Protein AF-0000000076147471 (afdb_homodimer)

Organism: Mytilus galloprovincialis (NCBI:txid29158)

Secondary structure (DSSP, 8-state):
---HHHHHHHHHHHHHHHHHHHHHHHHHHHHHHHHHHHHHHHHHHHHHHHHHHHHHHHHHHHHHHHHHHHHHHH-TT----GGGGTTGGG------/---HHHHHHHHHHHHHHHHHHHHHHHHHHHHHHHHHHHHHHHHHHHHHHHHHHHHHHHHHHHHHHHHHHHHHHH-TT----GGGGTTTTT------

Structure (mmCIF, N/CA/C/O backbone):
data_AF-0000000076147471-model_v1
#
loop_
_entity.id
_entity.type
_entity.pdbx_description
1 polymer 'Uncharacterized protein'
#
loop_
_atom_site.group_PDB
_atom_site.id
_atom_site.type_symbol
_atom_site.label_atom_id
_atom_site.label_alt_id
_atom_site.label_comp_id
_atom_site.label_asym_id
_atom_site.label_entity_id
_atom_site.label_seq_id
_atom_site.pdbx_PDB_ins_code
_atom_site.Cartn_x
_atom_site.Cartn_y
_atom_site.Cartn_z
_atom_site.occupancy
_atom_site.B_iso_or_equiv
_atom_site.auth_seq_id
_atom_site.auth_comp_id
_atom_site.auth_asym_id
_atom_site.auth_atom_id
_atom_site.pdbx_PDB_model_num
ATOM 1 N N . MET A 1 1 ? 6.016 -53.281 -26.922 1 68.25 1 MET A N 1
ATOM 2 C CA . MET A 1 1 ? 5.664 -52.156 -27.734 1 68.25 1 MET A CA 1
ATOM 3 C C . MET A 1 1 ? 4.328 -51.562 -27.297 1 68.25 1 MET A C 1
ATOM 5 O O . MET A 1 1 ? 3.398 -52.281 -26.969 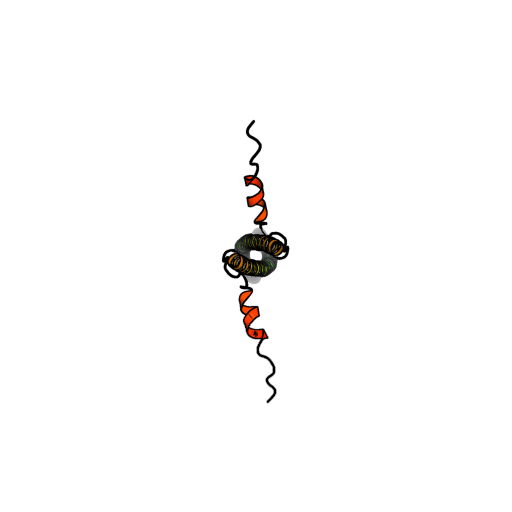1 68.25 1 MET A O 1
ATOM 9 N N . MET A 1 2 ? 4.234 -50.25 -27.016 1 75.94 2 MET A N 1
ATOM 10 C CA . MET A 1 2 ? 3.029 -49.625 -26.5 1 75.94 2 MET A CA 1
ATOM 11 C C . MET A 1 2 ? 1.907 -49.656 -27.531 1 75.94 2 MET A C 1
ATOM 13 O O . MET A 1 2 ? 2.15 -49.469 -28.734 1 75.94 2 MET A O 1
ATOM 17 N N . SER A 1 3 ? 0.738 -50.094 -27.062 1 85.19 3 SER A N 1
ATOM 18 C CA . SER A 1 3 ? -0.434 -50.062 -27.922 1 85.19 3 SER A CA 1
ATOM 19 C C . SER A 1 3 ? -0.765 -48.656 -28.359 1 85.19 3 SER A C 1
ATOM 21 O O . SER A 1 3 ? -0.314 -47.688 -27.734 1 85.19 3 SER A O 1
ATOM 23 N N . SER A 1 4 ? -1.413 -48.594 -29.578 1 86.81 4 SER A N 1
ATOM 24 C CA . SER A 1 4 ? -1.832 -47.281 -30.094 1 86.81 4 SER A CA 1
ATOM 25 C C . SER A 1 4 ? -2.615 -46.5 -29.047 1 86.81 4 SER A C 1
ATOM 27 O O . SER A 1 4 ? -2.422 -45.281 -28.891 1 86.81 4 SER A O 1
ATOM 29 N N . LEU A 1 5 ? -3.498 -47.219 -28.266 1 86.38 5 LEU A N 1
ATOM 30 C CA . LEU A 1 5 ? -4.316 -46.594 -27.234 1 86.38 5 LEU A CA 1
ATOM 31 C C . LEU A 1 5 ? -3.453 -46.094 -26.078 1 86.38 5 LEU A C 1
ATOM 33 O O . LEU A 1 5 ? -3.688 -45 -25.547 1 86.38 5 LEU A O 1
ATOM 37 N N . GLU A 1 6 ? -2.422 -46.875 -25.641 1 82.12 6 GLU A N 1
ATOM 38 C CA . GLU A 1 6 ? -1.502 -46.5 -24.578 1 82.12 6 GLU A CA 1
ATOM 39 C C . GLU A 1 6 ? -0.682 -45.281 -24.969 1 82.12 6 GLU A C 1
ATOM 41 O O . GLU A 1 6 ? -0.453 -44.375 -24.141 1 82.12 6 GLU A O 1
ATOM 46 N N . MET A 1 7 ? -0.298 -45.312 -26.281 1 84.69 7 MET A N 1
ATOM 47 C CA . MET A 1 7 ? 0.477 -44.188 -26.797 1 84.69 7 MET A CA 1
ATOM 48 C C . MET A 1 7 ? -0.347 -42.906 -26.781 1 84.69 7 MET A C 1
ATOM 50 O O . MET A 1 7 ? 0.166 -41.844 -26.453 1 84.69 7 MET A O 1
ATOM 54 N N . GLU A 1 8 ? -1.637 -43 -27.141 1 87.56 8 GLU A N 1
ATOM 55 C CA . GLU A 1 8 ? -2.529 -41.844 -27.125 1 87.56 8 GLU A CA 1
ATOM 56 C C . GLU A 1 8 ? -2.736 -41.312 -25.719 1 87.56 8 GLU A C 1
ATOM 58 O O . GLU A 1 8 ? -2.744 -40.094 -25.5 1 87.56 8 GLU A O 1
ATOM 63 N N . GLN A 1 9 ? -2.943 -42.156 -24.703 1 84.44 9 GLN A N 1
ATOM 64 C CA . GLN A 1 9 ? -3.125 -41.781 -23.297 1 84.44 9 GLN A CA 1
ATOM 65 C C . GLN A 1 9 ? -1.88 -41.094 -22.75 1 84.44 9 GLN A C 1
ATOM 67 O O . GLN A 1 9 ? -1.9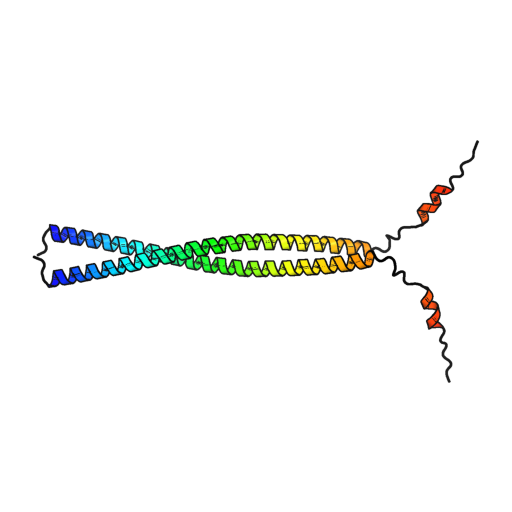82 -40.094 -22.016 1 84.44 9 GLN A O 1
ATOM 72 N N . LEU A 1 10 ? -0.713 -41.656 -23.156 1 84.12 10 LEU A N 1
ATOM 73 C CA . LEU A 1 10 ? 0.554 -41.062 -22.734 1 84.12 10 LEU A CA 1
ATOM 74 C C . LEU A 1 10 ? 0.721 -39.688 -23.297 1 84.12 10 LEU A C 1
ATOM 76 O O . LEU A 1 10 ? 1.174 -38.75 -22.609 1 84.12 10 LEU A O 1
ATOM 80 N N . ASN A 1 11 ? 0.394 -39.562 -24.578 1 87.75 11 ASN A N 1
ATOM 81 C CA . ASN A 1 11 ? 0.483 -38.25 -25.234 1 87.75 11 ASN A CA 1
ATOM 82 C C . ASN A 1 11 ? -0.455 -37.219 -24.594 1 87.75 11 ASN A C 1
ATOM 84 O O . ASN A 1 11 ? -0.102 -36.062 -24.453 1 87.75 11 ASN A O 1
ATOM 88 N N . ARG A 1 12 ? -1.662 -37.656 -24.156 1 90.06 12 ARG A N 1
ATOM 89 C CA . ARG A 1 12 ? -2.607 -36.781 -23.469 1 90.06 12 ARG A CA 1
ATOM 90 C C . ARG A 1 12 ? -2.064 -36.344 -22.109 1 90.06 12 ARG A C 1
ATOM 92 O O . ARG A 1 12 ? -2.195 -35.188 -21.734 1 90.06 12 ARG A O 1
ATOM 99 N N . MET A 1 13 ? -1.453 -37.219 -21.453 1 87 13 MET A N 1
ATOM 100 C CA . MET A 1 13 ? -0.872 -36.938 -20.156 1 87 13 MET A CA 1
ATOM 101 C C . MET A 1 13 ? 0.27 -35.938 -20.281 1 87 13 MET A C 1
ATOM 103 O O . MET A 1 13 ? 0.388 -35 -19.469 1 87 13 MET A O 1
ATOM 107 N N . LYS A 1 14 ? 1.07 -36.156 -21.297 1 89.38 14 LYS A N 1
ATOM 108 C CA . LYS A 1 14 ? 2.186 -35.25 -21.562 1 89.38 14 LYS A CA 1
ATOM 109 C C . LYS A 1 14 ? 1.688 -33.844 -21.875 1 89.38 14 LYS A C 1
ATOM 111 O O . LYS A 1 14 ? 2.256 -32.875 -21.406 1 89.38 14 LYS A O 1
ATOM 116 N N . ALA A 1 15 ? 0.628 -33.844 -22.672 1 93.38 15 ALA A N 1
ATOM 117 C CA . ALA A 1 15 ? 0.041 -32.531 -23.016 1 93.38 15 ALA A CA 1
ATOM 118 C C . ALA A 1 15 ? -0.506 -31.828 -21.781 1 93.38 15 ALA A C 1
ATOM 120 O O . ALA A 1 15 ? -0.33 -30.625 -21.625 1 93.38 15 ALA A O 1
ATOM 121 N N . ARG A 1 16 ? -1.144 -32.531 -20.906 1 93.38 16 ARG A N 1
ATOM 122 C CA . ARG A 1 16 ? -1.678 -31.969 -19.672 1 93.38 16 ARG A CA 1
ATOM 123 C C . ARG A 1 16 ? -0.556 -31.484 -18.766 1 93.38 16 ARG A C 1
ATOM 125 O O . ARG A 1 16 ? -0.694 -30.453 -18.094 1 93.38 16 ARG A O 1
ATOM 132 N N . PHE A 1 17 ? 0.47 -32.188 -18.719 1 94.62 17 PHE A N 1
ATOM 133 C CA . PHE A 1 17 ? 1.632 -31.828 -17.922 1 94.62 17 PHE A CA 1
ATOM 134 C C . PHE A 1 17 ? 2.24 -30.516 -18.406 1 94.62 17 PHE A C 1
ATOM 136 O O . PHE A 1 17 ? 2.564 -29.656 -17.594 1 94.62 17 PHE A O 1
ATOM 143 N N . GLU A 1 18 ? 2.355 -30.406 -19.703 1 95.25 18 GLU A N 1
ATOM 144 C CA . GLU A 1 18 ? 2.924 -29.188 -20.281 1 95.25 18 GLU A CA 1
ATOM 145 C C . GLU A 1 18 ? 2.016 -27.984 -20.031 1 95.25 18 GLU A C 1
ATOM 147 O O . GLU A 1 18 ? 2.498 -26.891 -19.766 1 95.25 18 GLU A O 1
ATOM 152 N N . ALA A 1 19 ? 0.795 -28.188 -20.109 1 97.25 19 ALA A N 1
ATOM 153 C CA . ALA A 1 19 ? -0.161 -27.125 -19.844 1 97.25 19 ALA A CA 1
ATOM 154 C C . ALA A 1 19 ? -0.081 -26.656 -18.391 1 97.25 19 ALA A C 1
ATOM 156 O O . ALA A 1 19 ? -0.097 -25.469 -18.109 1 97.25 19 ALA A O 1
ATOM 157 N N . LEU A 1 20 ? 0.019 -27.594 -17.531 1 97.44 20 LEU A N 1
ATOM 158 C CA . LEU A 1 20 ? 0.13 -27.297 -16.109 1 97.44 20 LEU A CA 1
ATOM 159 C C . LEU A 1 20 ? 1.438 -26.578 -15.812 1 97.44 20 LEU A C 1
ATOM 161 O O . LEU A 1 20 ? 1.47 -25.656 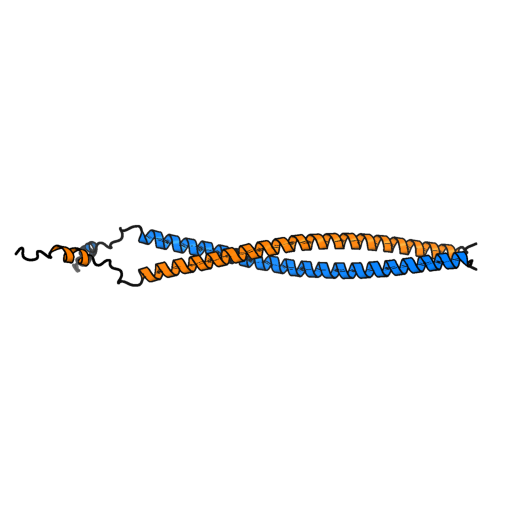-14.984 1 97.44 20 LEU A O 1
ATOM 165 N N . ARG A 1 21 ? 2.426 -26.984 -16.438 1 97.25 21 ARG A N 1
ATOM 166 C CA . ARG A 1 21 ? 3.725 -26.328 -16.281 1 97.25 21 ARG A CA 1
ATOM 167 C C . ARG A 1 21 ? 3.67 -24.875 -16.703 1 97.25 21 ARG A C 1
ATOM 169 O O . ARG A 1 21 ? 4.191 -24 -16.016 1 97.25 21 ARG A O 1
ATOM 176 N N . ALA A 1 22 ? 3.061 -24.656 -17.812 1 98.06 22 ALA A N 1
ATOM 177 C CA . ALA A 1 22 ? 2.906 -23.297 -18.328 1 98.06 22 ALA A CA 1
ATOM 178 C C . ALA A 1 22 ? 2.064 -22.453 -17.375 1 98.06 22 ALA A C 1
ATOM 180 O O . ALA A 1 22 ? 2.402 -21.297 -17.094 1 98.06 22 ALA A O 1
ATOM 181 N N . GLU A 1 23 ? 1.047 -23.047 -16.875 1 98.12 23 GLU A N 1
ATOM 182 C CA . GLU A 1 23 ? 0.189 -22.359 -15.914 1 98.12 23 GLU A CA 1
ATOM 183 C C . GLU A 1 23 ? 0.961 -21.984 -14.648 1 98.12 23 GLU A C 1
ATOM 185 O O . GLU A 1 23 ? 0.811 -20.891 -14.125 1 98.12 23 GLU A O 1
ATOM 190 N N . ASN A 1 24 ? 1.664 -22.922 -14.203 1 98.44 24 ASN A N 1
ATOM 191 C CA . ASN A 1 24 ? 2.469 -22.688 -13.016 1 98.44 24 ASN A CA 1
ATOM 192 C C . ASN A 1 24 ? 3.479 -21.562 -13.227 1 98.44 24 ASN A C 1
ATOM 194 O O . ASN A 1 24 ? 3.674 -20.719 -12.352 1 98.44 24 ASN A O 1
ATOM 198 N N . GLN A 1 25 ? 4.094 -21.516 -14.352 1 98.44 25 GLN A N 1
ATOM 199 C CA . GLN A 1 25 ? 5.066 -20.469 -14.672 1 98.44 25 GLN A CA 1
ATOM 200 C C . GLN A 1 25 ? 4.41 -19.094 -14.719 1 98.44 25 GLN A C 1
ATOM 202 O O . GLN A 1 25 ? 4.961 -18.125 -14.203 1 98.44 25 GLN A O 1
ATOM 207 N N . VAL A 1 26 ? 3.307 -19 -15.289 1 98.5 26 VAL A N 1
ATOM 208 C CA . VAL A 1 26 ? 2.568 -17.734 -15.367 1 98.5 26 VAL A CA 1
ATOM 209 C C . VAL A 1 26 ? 2.172 -17.281 -13.961 1 98.5 26 VAL A C 1
ATOM 211 O O . VAL A 1 26 ? 2.303 -16.109 -13.625 1 98.5 26 VAL A O 1
ATOM 214 N N . CYS A 1 27 ? 1.715 -18.188 -13.188 1 98.56 27 CYS A N 1
ATOM 215 C CA . CYS A 1 27 ? 1.318 -17.891 -11.82 1 98.56 27 CYS A CA 1
ATOM 216 C C . CYS A 1 27 ? 2.494 -17.344 -11.016 1 98.56 27 CYS A C 1
ATOM 218 O O . CYS A 1 27 ? 2.346 -16.359 -10.281 1 98.56 27 CYS A O 1
ATOM 220 N N . LYS A 1 28 ? 3.596 -17.906 -11.195 1 98.75 28 LYS A N 1
ATOM 221 C CA . LYS A 1 28 ? 4.797 -17.469 -10.5 1 98.75 28 LYS A CA 1
ATOM 222 C C . LYS A 1 28 ? 5.172 -16.047 -10.898 1 98.75 28 LYS A C 1
ATOM 224 O O . LYS A 1 28 ? 5.551 -15.234 -10.047 1 98.75 28 LYS A O 1
ATOM 229 N N . ARG A 1 29 ? 5.035 -15.758 -12.148 1 98.75 29 ARG A N 1
ATOM 230 C CA . ARG A 1 29 ? 5.336 -14.414 -12.633 1 98.75 29 ARG A CA 1
ATOM 231 C C . ARG A 1 29 ? 4.352 -13.398 -12.07 1 98.75 29 ARG A C 1
ATOM 233 O O . ARG A 1 29 ? 4.742 -12.297 -11.672 1 98.75 29 ARG A O 1
ATOM 240 N N . LYS A 1 30 ? 3.127 -13.711 -12.016 1 98.75 30 LYS A N 1
ATOM 241 C CA . LYS A 1 30 ? 2.109 -12.844 -11.43 1 98.75 30 LYS A CA 1
ATOM 242 C C . LYS A 1 30 ? 2.377 -12.609 -9.945 1 98.75 30 LYS A C 1
ATOM 244 O O . LYS A 1 30 ? 2.236 -11.484 -9.461 1 98.75 30 LYS A O 1
ATOM 249 N N . LEU A 1 31 ? 2.699 -13.648 -9.352 1 98.69 31 LEU A N 1
ATOM 250 C CA . LEU A 1 31 ? 3.006 -13.555 -7.926 1 98.69 31 LEU A CA 1
ATOM 251 C C . LEU A 1 31 ? 4.188 -12.617 -7.688 1 98.69 31 LEU A C 1
ATOM 253 O O . LEU A 1 31 ? 4.141 -11.766 -6.793 1 98.69 31 LEU A O 1
ATOM 257 N N . GLU A 1 32 ? 5.133 -12.758 -8.453 1 98.56 32 GLU A N 1
ATOM 258 C CA . GLU A 1 32 ? 6.297 -11.883 -8.352 1 98.56 32 GLU A CA 1
ATOM 259 C C . GLU A 1 32 ? 5.914 -10.422 -8.586 1 98.56 32 GLU A C 1
ATOM 261 O O . GLU A 1 32 ? 6.379 -9.531 -7.871 1 98.56 32 GLU A O 1
ATOM 266 N N . SER A 1 33 ? 5.195 -10.172 -9.555 1 98.62 33 SER A N 1
ATOM 267 C CA . SER A 1 33 ? 4.711 -8.828 -9.859 1 98.62 33 SER A CA 1
ATOM 268 C C . SER A 1 33 ? 3.949 -8.242 -8.68 1 98.62 33 SER A C 1
ATOM 270 O O . SER A 1 33 ? 4.164 -7.082 -8.312 1 98.62 33 SER A O 1
ATOM 272 N N . LYS A 1 34 ? 3.133 -8.961 -8.117 1 98.44 34 LYS A N 1
ATOM 273 C CA . LYS A 1 34 ? 2.342 -8.5 -6.977 1 98.44 34 LYS A CA 1
ATOM 274 C C . LYS A 1 34 ? 3.225 -8.25 -5.758 1 98.44 34 LYS A C 1
ATOM 276 O O . LYS A 1 34 ? 2.977 -7.324 -4.98 1 98.44 34 LYS A O 1
ATOM 281 N N . CYS A 1 35 ? 4.184 -9.148 -5.582 1 98.44 35 CYS A N 1
ATOM 282 C CA . CYS A 1 35 ? 5.129 -8.945 -4.488 1 98.44 35 CYS A CA 1
ATOM 283 C C . CYS A 1 35 ? 5.875 -7.625 -4.652 1 98.44 35 CYS A C 1
ATOM 285 O O . CYS A 1 35 ? 6.055 -6.883 -3.684 1 98.44 35 CYS A O 1
ATOM 287 N N . GLN A 1 36 ? 6.262 -7.34 -5.816 1 98.56 36 GLN A N 1
ATOM 288 C CA . GLN A 1 36 ? 6.941 -6.082 -6.102 1 98.56 36 GLN A CA 1
ATOM 289 C C . GLN A 1 36 ? 6.016 -4.891 -5.875 1 98.56 36 GLN A C 1
ATOM 291 O O . GLN A 1 36 ? 6.422 -3.883 -5.293 1 98.56 36 GLN A O 1
ATOM 296 N N . ALA A 1 37 ? 4.82 -4.949 -6.328 1 98.5 37 ALA A N 1
ATOM 297 C CA . ALA A 1 37 ? 3.818 -3.906 -6.125 1 98.5 37 ALA A CA 1
ATOM 298 C C . ALA A 1 37 ? 3.605 -3.631 -4.641 1 98.5 37 ALA A C 1
ATOM 300 O O . ALA A 1 37 ? 3.543 -2.473 -4.219 1 98.5 37 ALA A O 1
ATOM 301 N N . LEU A 1 38 ? 3.479 -4.652 -3.898 1 98.25 38 LEU A N 1
ATOM 302 C CA . LEU A 1 38 ? 3.281 -4.539 -2.459 1 98.25 38 LEU A CA 1
ATOM 303 C C . LEU A 1 38 ? 4.438 -3.785 -1.81 1 98.25 38 LEU A C 1
ATOM 305 O O . LEU A 1 38 ? 4.223 -2.957 -0.921 1 98.25 38 LEU A O 1
ATOM 309 N N . MET A 1 39 ? 5.613 -4.047 -2.244 1 98.5 39 MET A N 1
ATOM 310 C CA . MET A 1 39 ? 6.785 -3.352 -1.724 1 98.5 39 MET A CA 1
ATOM 311 C C . MET A 1 39 ? 6.711 -1.858 -2.029 1 98.5 39 MET A C 1
ATOM 313 O O . MET A 1 39 ? 6.996 -1.028 -1.166 1 98.5 39 MET A O 1
ATOM 317 N N . ILE A 1 40 ? 6.34 -1.531 -3.176 1 98.81 40 ILE A N 1
ATOM 318 C CA . ILE A 1 40 ? 6.266 -0.141 -3.611 1 98.81 40 ILE A CA 1
ATOM 319 C C . ILE A 1 40 ? 5.188 0.592 -2.82 1 98.81 40 ILE A C 1
ATOM 321 O O . ILE A 1 40 ? 5.438 1.661 -2.258 1 98.81 40 ILE A O 1
ATOM 325 N N . ILE A 1 41 ? 4.129 0.006 -2.812 1 98.56 41 ILE A N 1
ATOM 326 C CA . ILE A 1 41 ? 2.99 0.679 -2.195 1 98.56 41 ILE A CA 1
ATOM 327 C C . ILE A 1 41 ? 3.219 0.802 -0.691 1 98.56 41 ILE A C 1
ATOM 329 O O . ILE A 1 41 ? 2.838 1.803 -0.079 1 98.56 41 ILE A O 1
ATOM 333 N N . SER A 1 42 ? 3.805 -0.216 -0.133 1 98.62 42 SER A N 1
ATOM 334 C CA . SER A 1 42 ? 4.121 -0.157 1.291 1 98.62 42 SER A CA 1
ATOM 335 C C . SER A 1 42 ? 5.062 1 1.602 1 98.62 42 SER A C 1
ATOM 337 O O . SER A 1 42 ? 4.902 1.684 2.615 1 98.62 42 SER A O 1
ATOM 339 N N . LYS A 1 43 ? 6.027 1.211 0.767 1 98.69 43 LYS A N 1
ATOM 340 C CA . LYS A 1 43 ? 6.953 2.33 0.935 1 98.69 43 LYS A CA 1
ATOM 341 C C . LYS A 1 43 ? 6.227 3.666 0.794 1 98.69 43 LYS A C 1
ATOM 343 O O . LYS A 1 43 ? 6.477 4.598 1.563 1 98.69 43 LYS A O 1
ATOM 348 N N . GLU A 1 44 ? 5.473 3.664 -0.149 1 98.62 44 GLU A N 1
ATOM 349 C CA . GLU A 1 44 ? 4.668 4.863 -0.353 1 98.62 44 GLU A CA 1
ATOM 350 C C . GLU A 1 44 ? 3.801 5.16 0.868 1 98.62 44 GLU A C 1
ATOM 352 O O . GLU A 1 44 ? 3.672 6.316 1.278 1 98.62 44 GLU A O 1
ATOM 357 N N . LEU A 1 45 ? 3.17 4.188 1.347 1 98.69 45 LEU A N 1
ATOM 358 C CA . LEU A 1 45 ? 2.326 4.332 2.527 1 98.69 45 LEU A CA 1
ATOM 359 C C . LEU A 1 45 ? 3.133 4.855 3.711 1 98.69 45 LEU A C 1
ATOM 361 O O . LEU A 1 45 ? 2.684 5.758 4.426 1 98.69 45 LEU A O 1
ATOM 365 N N . ASP A 1 46 ? 4.305 4.312 3.914 1 98.75 46 ASP A N 1
ATOM 366 C CA . ASP A 1 46 ? 5.172 4.773 4.992 1 98.75 46 ASP A CA 1
ATOM 367 C C . ASP A 1 46 ? 5.531 6.246 4.816 1 98.75 46 ASP A C 1
ATOM 369 O O . ASP A 1 46 ? 5.52 7.016 5.781 1 98.75 46 ASP A O 1
ATOM 373 N N . HIS A 1 47 ? 5.879 6.641 3.68 1 98.81 47 HIS A N 1
ATOM 374 C CA . HIS A 1 47 ? 6.184 8.031 3.369 1 98.81 47 HIS A CA 1
ATOM 375 C C . HIS A 1 47 ? 4.98 8.93 3.621 1 98.81 47 HIS A C 1
ATOM 377 O O . HIS A 1 47 ? 5.113 9.992 4.234 1 98.81 47 HIS A O 1
ATOM 383 N N . CYS A 1 48 ? 3.906 8.508 3.217 1 98.88 48 CYS A N 1
ATOM 384 C CA . CYS A 1 48 ? 2.67 9.258 3.398 1 98.88 48 CYS A CA 1
ATOM 385 C C . CYS A 1 48 ? 2.357 9.445 4.879 1 98.88 48 CYS A C 1
ATOM 387 O O . CYS A 1 48 ? 1.943 10.531 5.297 1 98.88 48 CYS A O 1
ATOM 389 N N . ARG A 1 49 ? 2.506 8.453 5.613 1 98.69 49 ARG A N 1
ATOM 390 C CA . ARG A 1 49 ? 2.287 8.516 7.055 1 98.69 49 ARG A CA 1
ATOM 391 C C . ARG A 1 49 ? 3.215 9.539 7.703 1 98.69 49 ARG A C 1
ATOM 393 O O . ARG A 1 49 ? 2.793 10.305 8.578 1 98.69 49 ARG A O 1
ATOM 400 N N . SER A 1 50 ? 4.387 9.562 7.273 1 98.81 50 SER A N 1
ATOM 401 C CA . SER A 1 50 ? 5.352 10.531 7.785 1 98.81 50 SER A CA 1
ATOM 402 C C . SER A 1 50 ? 4.934 11.953 7.445 1 98.81 50 SER A C 1
ATOM 404 O O . SER A 1 50 ? 4.996 12.844 8.297 1 98.81 50 SER A O 1
ATOM 406 N N . GLU A 1 51 ? 4.562 12.164 6.277 1 98.69 51 GLU A N 1
ATOM 407 C CA . GLU A 1 51 ? 4.094 13.477 5.844 1 98.69 51 GLU A CA 1
ATOM 408 C C . GLU A 1 51 ? 2.848 13.906 6.613 1 98.69 51 GLU A C 1
ATOM 410 O O . GLU A 1 51 ? 2.752 15.047 7.062 1 98.69 51 GLU A O 1
ATOM 415 N N . ARG A 1 52 ? 1.952 12.969 6.699 1 98.75 52 ARG A N 1
ATOM 416 C CA . ARG A 1 52 ? 0.733 13.211 7.465 1 98.75 52 ARG A CA 1
ATOM 417 C C . ARG A 1 52 ? 1.059 13.656 8.891 1 98.75 52 ARG A C 1
ATOM 419 O O . ARG A 1 52 ? 0.533 14.664 9.367 1 98.75 52 ARG A O 1
ATOM 426 N N . ASP A 1 53 ? 1.923 12.922 9.523 1 98.88 53 ASP A N 1
ATOM 427 C CA . ASP A 1 53 ? 2.307 13.242 10.891 1 98.88 53 ASP A CA 1
ATOM 428 C C . ASP A 1 53 ? 3.004 14.594 10.969 1 98.88 53 ASP A C 1
ATOM 430 O O . ASP A 1 53 ? 2.811 15.344 11.93 1 98.88 53 ASP A O 1
ATOM 434 N N . GLN A 1 54 ? 3.787 14.977 10.031 1 98.69 54 GLN A N 1
ATOM 435 C CA . GLN A 1 54 ? 4.48 16.266 9.984 1 98.69 54 GLN A CA 1
ATOM 436 C C . GLN A 1 54 ? 3.49 17.422 9.828 1 98.69 54 GLN A C 1
ATOM 438 O O . GLN A 1 54 ? 3.584 18.422 10.531 1 98.69 54 GLN A O 1
ATOM 443 N N . PHE A 1 55 ? 2.602 17.234 9.008 1 98.69 55 PHE A N 1
ATOM 444 C CA . PHE A 1 55 ? 1.609 18.281 8.797 1 98.69 55 PHE A CA 1
ATOM 445 C C . PHE A 1 55 ? 0.695 18.406 10.016 1 98.69 55 PHE A C 1
ATOM 447 O O . PHE A 1 55 ? 0.283 19.5 10.375 1 98.69 55 PHE A O 1
ATOM 454 N N . LYS A 1 56 ? 0.375 17.328 10.617 1 98.75 56 LYS A N 1
ATOM 455 C CA . LYS A 1 56 ? -0.403 17.359 11.852 1 98.75 56 LYS A CA 1
ATOM 456 C C . LYS A 1 56 ? 0.318 18.141 12.938 1 98.75 56 LYS A C 1
ATOM 458 O O . LYS A 1 56 ? -0.278 19.016 13.586 1 98.75 56 LYS A O 1
ATOM 463 N N . LEU A 1 57 ? 1.525 17.844 13.07 1 98.81 57 LEU A N 1
ATOM 464 C CA . LEU A 1 57 ? 2.342 18.562 14.039 1 98.81 57 LEU A CA 1
ATOM 465 C C . LEU A 1 57 ? 2.406 20.047 13.695 1 98.81 57 LEU A C 1
ATOM 467 O O . LEU A 1 57 ? 2.27 20.891 14.578 1 98.81 57 LEU A O 1
ATOM 471 N N . MET A 1 58 ? 2.574 20.312 12.5 1 98.56 58 MET A N 1
ATOM 472 C CA . MET A 1 58 ? 2.627 21.703 12.047 1 98.56 58 MET A CA 1
ATOM 473 C C . MET A 1 58 ? 1.321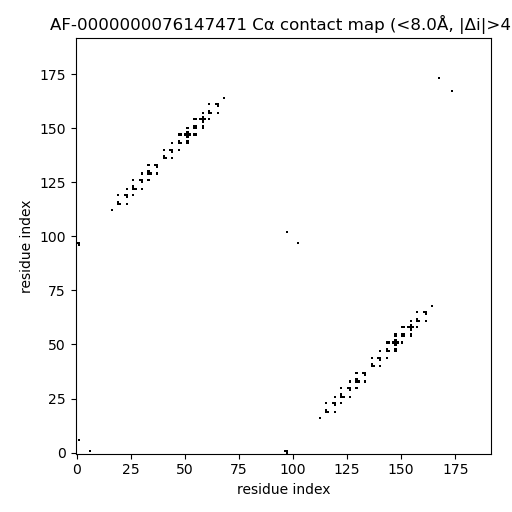 22.422 12.359 1 98.56 58 MET A C 1
ATOM 475 O O . MET A 1 58 ? 1.335 23.547 12.867 1 98.56 58 MET A O 1
ATOM 479 N N . ALA A 1 59 ? 0.249 21.75 12.07 1 98.62 59 ALA A N 1
ATOM 480 C CA . ALA A 1 59 ? -1.059 22.344 12.328 1 98.62 59 ALA A CA 1
ATOM 481 C C . ALA A 1 59 ? -1.263 22.594 13.82 1 98.62 59 ALA A C 1
ATOM 483 O O . ALA A 1 59 ? -1.749 23.656 14.219 1 98.62 59 ALA A O 1
ATOM 484 N N . GLU A 1 60 ? -0.854 21.703 14.547 1 98.5 60 GLU A N 1
ATOM 485 C CA . GLU A 1 60 ? -0.981 21.828 15.992 1 98.5 60 GLU A CA 1
ATOM 486 C C . GLU A 1 60 ? -0.114 22.969 16.531 1 98.5 60 GLU A C 1
ATOM 488 O O . GLU A 1 60 ? -0.562 23.75 17.359 1 98.5 60 GLU A O 1
ATOM 493 N N . GLN A 1 61 ? 1.035 23.078 16.062 1 98.38 61 GLN A N 1
ATOM 494 C CA . GLN A 1 61 ? 1.947 24.141 16.484 1 98.38 61 GLN A CA 1
ATOM 495 C C . GLN A 1 61 ? 1.425 25.516 16.047 1 98.38 61 GLN A C 1
ATOM 497 O O . GLN A 1 61 ? 1.453 26.469 16.828 1 98.38 61 GLN A O 1
ATOM 502 N N . LEU A 1 62 ? 0.904 25.578 14.93 1 98.31 62 LEU A N 1
ATOM 503 C CA . LEU A 1 62 ? 0.35 26.828 14.422 1 98.31 62 LEU A CA 1
ATOM 504 C C . LEU A 1 62 ? -0.913 27.203 15.188 1 98.31 62 LEU A C 1
ATOM 506 O O . LEU A 1 62 ? -1.144 28.391 15.453 1 98.31 62 LEU A O 1
ATOM 510 N N . GLN A 1 63 ? -1.667 26.266 15.492 1 97.62 63 GLN A N 1
ATOM 511 C CA . GLN A 1 63 ? -2.859 26.5 16.297 1 97.62 63 GLN A CA 1
ATOM 512 C C . GLN A 1 63 ? -2.494 27.062 17.672 1 97.62 63 GLN A C 1
ATOM 514 O O . GLN A 1 63 ? -3.141 28 18.156 1 97.62 63 GLN A O 1
ATOM 519 N N . GLU A 1 64 ? -1.475 26.531 18.219 1 97.81 64 GLU A N 1
ATOM 520 C CA . GLU A 1 64 ? -1.003 27 19.516 1 97.81 64 GLU A CA 1
ATOM 521 C C . GLU A 1 64 ? -0.492 28.438 19.422 1 97.81 64 GLU A C 1
ATOM 523 O O . GLU A 1 64 ? -0.801 29.266 20.281 1 97.81 64 GLU A O 1
ATOM 528 N N . ARG A 1 65 ? 0.203 28.766 18.438 1 95.25 65 ARG A N 1
ATOM 529 C CA . ARG A 1 65 ? 0.707 30.109 18.219 1 95.25 65 ARG A CA 1
ATOM 530 C C . ARG A 1 65 ? -0.439 31.094 18.016 1 95.25 65 ARG A C 1
ATOM 532 O O . ARG A 1 65 ? -0.435 32.188 18.578 1 95.25 65 ARG A O 1
ATOM 539 N N . TYR A 1 66 ? -1.386 30.641 17.266 1 94.19 66 TYR A N 1
ATOM 540 C CA . TYR A 1 66 ? -2.545 31.469 16.984 1 94.19 66 TYR A CA 1
ATOM 541 C C . TYR A 1 66 ? -3.352 31.734 18.25 1 94.19 66 TYR A C 1
ATOM 543 O O . TYR A 1 66 ? -3.734 32.875 18.516 1 94.19 66 TYR A O 1
ATOM 551 N N . GLN A 1 67 ? -3.537 30.734 19 1 93.94 67 GLN A N 1
ATOM 552 C CA . GLN A 1 67 ? -4.285 30.891 20.25 1 93.94 67 GLN A CA 1
ATOM 553 C C . GLN A 1 67 ? -3.535 31.781 21.234 1 93.94 67 GLN A C 1
ATOM 555 O O . GLN A 1 67 ? -4.145 32.594 21.953 1 93.94 67 GLN A O 1
ATOM 560 N N . ASN A 1 68 ? -2.242 31.672 21.297 1 93.06 68 ASN A N 1
ATOM 561 C CA . ASN A 1 68 ? -1.427 32.5 22.188 1 93.06 68 ASN A CA 1
ATOM 562 C C . ASN A 1 68 ? -1.507 33.969 21.828 1 93.06 68 ASN A C 1
ATOM 564 O O . ASN A 1 68 ? -1.704 34.812 22.688 1 93.06 68 ASN A O 1
ATOM 568 N N . ILE A 1 69 ? -1.521 34.312 20.547 1 87.75 69 ILE A N 1
ATOM 569 C CA . ILE A 1 69 ? -1.594 35.688 20.078 1 87.75 69 ILE A CA 1
ATOM 570 C C . ILE A 1 69 ? -3.006 36.219 20.297 1 87.75 69 ILE A C 1
ATOM 572 O O . ILE A 1 69 ? -3.178 37.375 20.688 1 87.75 69 ILE A O 1
ATOM 576 N N . LYS A 1 70 ? -4 35.469 20.25 1 85.62 70 LYS A N 1
ATOM 577 C CA . LYS A 1 70 ? -5.391 35.875 20.453 1 85.62 70 LYS A CA 1
ATOM 578 C C . LYS A 1 70 ? -5.68 36.156 21.922 1 85.62 70 LYS A C 1
ATOM 580 O O . LYS A 1 70 ? -6.383 37.125 22.234 1 85.62 70 LYS A O 1
ATOM 585 N N . ARG A 1 71 ? -5.062 35.469 22.797 1 88.94 71 ARG A N 1
ATOM 586 C CA . ARG A 1 71 ? -5.215 35.688 24.234 1 88.94 71 ARG A CA 1
ATOM 587 C C . ARG A 1 71 ? -4.527 36.969 24.688 1 88.94 71 ARG A C 1
ATOM 589 O O . ARG A 1 71 ? -5.055 37.688 25.531 1 88.94 71 ARG A O 1
ATOM 596 N N . GLN A 1 72 ? -3.484 37.312 24.016 1 83.31 72 GLN A N 1
ATOM 597 C CA . GLN A 1 72 ? -2.744 38.531 24.344 1 83.31 72 GLN A CA 1
ATOM 598 C C . GLN A 1 72 ? -3.512 39.781 23.891 1 83.31 72 GLN A C 1
ATOM 600 O O . GLN A 1 72 ? -3.482 40.812 24.578 1 83.31 72 GLN A O 1
ATOM 605 N N . LEU A 1 73 ? -4.367 39.625 22.922 1 79.81 73 LEU A N 1
ATOM 606 C CA . LEU A 1 73 ? -5.145 40.75 22.406 1 79.81 73 LEU A CA 1
ATOM 607 C C . LEU A 1 73 ? -6.457 40.906 23.156 1 79.81 73 LEU A C 1
ATOM 609 O O . LEU A 1 73 ? -6.988 42 23.266 1 79.81 73 LEU A O 1
ATOM 613 N N . GLY A 1 74 ? -7.145 40.031 23.516 1 73 74 GLY A N 1
ATOM 614 C CA . GLY A 1 74 ? -8.391 40.094 24.25 1 73 74 GLY A CA 1
ATOM 615 C C . GLY A 1 74 ? -8.211 40.5 25.703 1 73 74 GLY A C 1
ATOM 616 O O . GLY A 1 74 ? -9.172 40.906 26.375 1 73 74 GLY A O 1
ATOM 617 N N . HIS A 1 75 ? -7.16 40.5 26.438 1 61.47 75 HIS A N 1
ATOM 618 C CA . HIS A 1 75 ? -6.93 41.031 27.781 1 61.47 75 HIS A CA 1
ATOM 619 C C . HIS A 1 75 ? -6.473 42.469 27.734 1 61.47 75 HIS A C 1
ATOM 621 O O . HIS A 1 75 ? -5.348 42.781 27.312 1 61.47 75 HIS A O 1
ATOM 627 N N . PRO A 1 76 ? -7.418 43.562 27.609 1 54.44 76 PRO A N 1
ATOM 628 C CA . PRO A 1 76 ? -7.105 44.969 27.656 1 54.44 76 PRO A CA 1
ATOM 629 C C . PRO A 1 76 ? -6.023 45.312 28.672 1 54.44 76 PRO A C 1
ATOM 631 O O . PRO A 1 76 ? -5.73 46.5 28.906 1 54.44 76 PRO A O 1
ATOM 634 N N . CYS A 1 77 ? -5.715 44.656 29.625 1 45.59 77 CYS A N 1
ATOM 635 C CA . CYS A 1 77 ? -4.961 45.312 30.688 1 45.59 77 CYS A CA 1
ATOM 636 C C . CYS A 1 77 ? -3.652 45.875 30.156 1 45.59 77 CYS A C 1
ATOM 638 O O . CYS A 1 77 ? -2.973 46.625 30.859 1 45.59 77 CYS A O 1
ATOM 640 N N . TYR A 1 78 ? -2.793 45.188 29.5 1 41.84 78 TYR A N 1
ATOM 641 C CA . TYR A 1 78 ? -1.409 45.594 29.75 1 41.84 78 TYR A CA 1
ATOM 642 C C . TYR A 1 78 ? -1.115 46.969 29.156 1 41.84 78 TYR A C 1
ATOM 644 O O . TYR A 1 78 ? -0.776 47.094 27.984 1 41.84 78 TYR A O 1
ATOM 652 N N . SER A 1 79 ? -1.933 48 29.375 1 42.38 79 SER A N 1
ATOM 653 C CA . SER A 1 79 ? -1.385 49.344 29.281 1 42.38 79 SER A CA 1
ATOM 654 C C . SER A 1 79 ? -0.094 49.469 30.094 1 42.38 79 SER A C 1
ATOM 656 O O . SER A 1 79 ? -0.068 49.156 31.281 1 42.38 79 SER A O 1
ATOM 658 N N . PRO A 1 80 ? 1.032 49.375 29.609 1 41.22 80 PRO A N 1
ATOM 659 C CA . PRO A 1 80 ? 2.137 49.844 30.453 1 41.22 80 PRO A CA 1
ATOM 660 C C . PRO A 1 80 ? 1.788 51.125 31.219 1 41.22 80 PRO A C 1
ATOM 662 O O . PRO A 1 80 ? 1.234 52.062 30.656 1 41.22 80 PRO A O 1
ATOM 665 N N . SER A 1 81 ? 1.314 51.188 32.406 1 37.75 81 SER A N 1
ATOM 666 C CA . SER A 1 81 ? 1.312 52.344 33.281 1 37.75 81 SER A CA 1
ATOM 667 C C . SER A 1 81 ? 2.619 53.125 33.156 1 37.75 81 SER A C 1
ATOM 669 O O . SER A 1 81 ? 3.701 52.562 33.281 1 37.75 81 SER A O 1
ATOM 671 N N . LEU A 1 82 ? 2.795 54.188 32.469 1 38.53 82 LEU A N 1
ATOM 672 C CA . LEU A 1 82 ? 3.762 55.281 32.562 1 38.53 82 LEU A CA 1
ATOM 673 C C . LEU A 1 82 ? 4.137 55.594 34 1 38.53 82 LEU A C 1
ATOM 675 O O . LEU A 1 82 ? 4.969 56.469 34.25 1 38.53 82 LEU A O 1
ATOM 679 N N . ASP A 1 83 ? 3.424 55.25 35 1 38.25 83 ASP A N 1
ATOM 680 C CA . ASP A 1 83 ? 3.791 55.75 36.312 1 38.25 83 ASP A CA 1
ATOM 681 C C . ASP A 1 83 ? 5.125 55.156 36.781 1 38.25 83 ASP A C 1
ATOM 683 O O . ASP A 1 83 ? 5.793 55.719 37.656 1 38.25 83 ASP A O 1
ATOM 687 N N . GLU A 1 84 ? 5.387 53.938 36.531 1 40.56 84 GLU A N 1
ATOM 688 C CA . GLU A 1 84 ? 6.535 53.531 37.344 1 40.56 84 GLU A CA 1
ATOM 689 C C . GLU A 1 84 ? 7.832 54.094 36.781 1 40.56 84 GLU A C 1
ATOM 691 O O . GLU A 1 84 ? 8.914 53.812 37.281 1 40.56 84 GLU A O 1
ATOM 696 N N . THR A 1 85 ? 7.914 54.75 35.594 1 35.66 85 THR A N 1
ATOM 697 C CA . THR A 1 85 ? 9.156 55.469 35.312 1 35.66 85 THR A CA 1
ATOM 698 C C . THR A 1 85 ? 9.406 56.594 36.312 1 35.66 85 THR A C 1
ATOM 700 O O . THR A 1 85 ? 10.398 57.312 36.188 1 35.66 85 THR A O 1
ATOM 703 N N . LYS A 1 86 ? 8.422 57.062 37.125 1 37.22 86 LYS A N 1
ATOM 704 C CA . LYS A 1 86 ? 8.867 58.094 38.062 1 37.22 86 LYS A CA 1
ATOM 705 C C . LYS A 1 86 ? 9.836 57.5 39.094 1 37.22 86 LYS A C 1
ATOM 707 O O . LYS A 1 86 ? 10.617 58.25 39.688 1 37.22 86 LYS A O 1
ATOM 712 N N . SER A 1 87 ? 9.625 56.25 39.594 1 36.12 87 SER A N 1
ATOM 713 C CA . SER A 1 87 ? 10.336 56.094 40.844 1 36.12 87 SER A CA 1
ATOM 714 C C . SER A 1 87 ? 11.828 55.906 40.625 1 36.12 87 SER A C 1
ATOM 716 O O . SER A 1 87 ? 12.633 56.156 41.531 1 36.12 87 SER A O 1
ATOM 718 N N . ARG A 1 88 ? 12.211 55.094 39.625 1 37.16 88 ARG A N 1
ATOM 719 C CA . ARG A 1 88 ? 13.578 54.625 39.875 1 37.16 88 ARG A CA 1
ATOM 720 C C . ARG A 1 88 ? 14.586 55.75 39.594 1 37.16 88 ARG A C 1
ATOM 722 O O . ARG A 1 88 ? 15.797 55.531 39.656 1 37.16 88 ARG A O 1
ATOM 729 N N . CYS A 1 89 ? 14.156 56.812 38.938 1 33.31 89 CYS A N 1
ATOM 730 C CA . CYS A 1 89 ? 15.328 57.562 38.5 1 33.31 89 CYS A CA 1
ATOM 731 C C . CYS A 1 89 ? 16 58.219 39.719 1 33.31 89 CYS A C 1
ATOM 733 O O . CYS A 1 89 ? 17.094 58.781 39.594 1 33.31 89 CYS A O 1
ATOM 735 N N . SER A 1 90 ? 15.25 58.594 40.688 1 32.56 90 SER A N 1
ATOM 736 C CA . SER A 1 90 ? 15.875 59.656 41.5 1 32.56 90 SER A CA 1
ATOM 737 C C . SER A 1 90 ? 16.953 59.062 42.406 1 32.56 90 SER A C 1
ATOM 739 O O . SER A 1 90 ? 17.375 59.719 43.375 1 32.56 90 SER A O 1
ATOM 741 N N . THR A 1 91 ? 17.156 57.719 42.406 1 33 91 THR A N 1
ATOM 742 C CA . THR A 1 91 ? 18.062 57.469 43.531 1 33 91 THR A CA 1
ATOM 743 C C . THR A 1 91 ? 19.438 58.031 43.25 1 33 91 THR A C 1
ATOM 745 O O . THR A 1 91 ? 20.125 57.594 42.312 1 33 91 THR A O 1
ATOM 748 N N . SER A 1 92 ? 19.734 59.469 43.312 1 32.31 92 SER A N 1
ATOM 749 C CA . SER A 1 92 ? 20.969 60.219 43.344 1 32.31 92 SER A CA 1
ATOM 750 C C . SER A 1 92 ? 22.016 59.562 44.219 1 32.31 92 SER A C 1
ATOM 752 O O . SER A 1 92 ? 21.672 58.938 45.219 1 32.31 92 SER A O 1
ATOM 754 N N . THR A 1 93 ? 23.281 59.5 43.781 1 33.19 93 THR A N 1
ATOM 755 C CA . THR A 1 93 ? 24.688 59.188 44 1 33.19 93 THR A CA 1
ATOM 756 C C . THR A 1 93 ? 25.172 59.75 45.312 1 33.19 93 THR A C 1
ATOM 758 O O . THR A 1 93 ? 25.391 60.969 45.438 1 33.19 93 THR A O 1
ATOM 761 N N . LYS A 1 94 ? 24.453 59.594 46.438 1 32.97 94 LYS A N 1
ATOM 762 C CA . LYS A 1 94 ? 25.219 60.062 47.594 1 32.97 94 LYS A CA 1
ATOM 763 C C . LYS A 1 94 ? 26.484 59.25 47.781 1 32.97 94 LYS A C 1
ATOM 765 O O . LYS A 1 94 ? 26.422 58.031 48 1 32.97 94 LYS A O 1
ATOM 770 N N . VAL A 1 95 ? 27.703 59.562 47.031 1 32.81 95 VAL A N 1
ATOM 771 C CA . VAL A 1 95 ? 29.078 59.188 47.312 1 32.81 95 VAL A CA 1
ATOM 772 C C . VAL A 1 95 ? 29.375 59.438 48.781 1 32.81 95 VAL A C 1
ATOM 774 O O . VAL A 1 95 ? 29.25 60.562 49.281 1 32.81 95 VAL A O 1
ATOM 777 N N . ILE A 1 96 ? 29.125 58.469 49.562 1 25.56 96 ILE A N 1
ATOM 778 C CA . ILE A 1 96 ? 30 58.375 50.75 1 25.56 96 ILE A CA 1
ATOM 779 C C . ILE A 1 96 ? 31.375 57.844 50.344 1 25.56 96 ILE A C 1
ATOM 781 O O . ILE A 1 96 ? 31.469 56.906 49.562 1 25.56 96 ILE A O 1
ATOM 785 N N . MET B 1 1 ? 0.811 -55.438 -23.062 1 68.44 1 MET B N 1
ATOM 786 C CA . MET B 1 1 ? 1.073 -55.25 -21.641 1 68.44 1 MET B CA 1
ATOM 787 C C . MET B 1 1 ? 2.318 -54.406 -21.406 1 68.44 1 MET B C 1
ATOM 789 O O . MET B 1 1 ? 3.303 -54.531 -22.141 1 68.44 1 MET B O 1
ATOM 793 N N . MET B 1 2 ? 2.281 -53.344 -20.609 1 76.06 2 MET B N 1
ATOM 794 C CA . MET B 1 2 ? 3.387 -52.406 -20.391 1 76.06 2 MET B CA 1
ATOM 795 C C . MET B 1 2 ? 4.551 -53.094 -19.688 1 76.06 2 MET B C 1
ATOM 797 O O . MET B 1 2 ? 4.34 -53.906 -18.781 1 76.06 2 MET B O 1
ATOM 801 N N . SER B 1 3 ? 5.75 -52.906 -20.281 1 85.19 3 SER B N 1
ATOM 802 C CA . SER B 1 3 ? 6.949 -53.406 -19.625 1 85.19 3 SER B CA 1
ATOM 803 C C . SER B 1 3 ? 7.148 -52.781 -18.25 1 85.19 3 SER B C 1
ATOM 805 O O . SER B 1 3 ? 6.566 -51.75 -17.953 1 85.19 3 SER B O 1
ATOM 807 N N . SER B 1 4 ? 7.844 -53.594 -17.391 1 86.75 4 SER B N 1
ATOM 808 C CA . SER B 1 4 ? 8.148 -53.125 -16.047 1 86.75 4 SER B CA 1
ATOM 809 C C . SER B 1 4 ? 8.797 -51.719 -16.094 1 86.75 4 SER B C 1
ATOM 811 O O . SER B 1 4 ? 8.469 -50.844 -15.297 1 86.75 4 SER B O 1
ATOM 813 N N . LEU B 1 5 ? 9.703 -51.5 -17.094 1 86.38 5 LEU B N 1
ATOM 814 C CA . LEU B 1 5 ? 10.406 -50.25 -17.266 1 86.38 5 LEU B CA 1
ATOM 815 C C . LEU B 1 5 ? 9.438 -49.156 -17.688 1 86.38 5 LEU B C 1
ATOM 817 O O . LEU B 1 5 ? 9.531 -48.031 -17.203 1 86.38 5 LEU B O 1
ATOM 821 N N . GLU B 1 6 ? 8.477 -49.438 -18.609 1 82.12 6 GLU B N 1
ATOM 822 C CA . GLU B 1 6 ? 7.473 -48.5 -19.062 1 82.12 6 GLU B CA 1
ATOM 823 C C . GLU B 1 6 ? 6.547 -48.062 -17.906 1 82.12 6 GLU B C 1
ATOM 825 O O . GLU B 1 6 ? 6.188 -46.906 -17.797 1 82.12 6 GLU B O 1
ATOM 830 N N . MET B 1 7 ? 6.23 -49.094 -17.094 1 84.62 7 MET B N 1
ATOM 831 C CA . MET B 1 7 ? 5.367 -48.844 -15.938 1 84.62 7 MET B CA 1
ATOM 832 C C . MET B 1 7 ? 6.051 -47.938 -14.938 1 84.62 7 MET B C 1
ATOM 834 O O . MET B 1 7 ? 5.414 -47.031 -14.375 1 84.62 7 MET B O 1
ATOM 838 N N . GLU B 1 8 ? 7.355 -48.125 -14.734 1 87.56 8 GLU B N 1
ATOM 839 C CA . GLU B 1 8 ? 8.117 -47.281 -13.82 1 87.56 8 GLU B CA 1
ATOM 840 C C . GLU B 1 8 ? 8.203 -45.844 -14.336 1 87.56 8 GLU B C 1
ATOM 842 O O . GLU B 1 8 ? 8.078 -44.906 -13.562 1 87.56 8 GLU B O 1
ATOM 847 N N . GLN B 1 9 ? 8.453 -45.594 -15.633 1 84.31 9 GLN B N 1
ATOM 848 C CA . GLN B 1 9 ? 8.531 -44.281 -16.25 1 84.31 9 GLN B CA 1
ATOM 849 C C . GLN B 1 9 ? 7.191 -43.562 -16.156 1 84.31 9 GLN B C 1
ATOM 851 O O . GLN B 1 9 ? 7.156 -42.344 -15.875 1 84.31 9 GLN B O 1
ATOM 856 N N . LEU B 1 10 ? 6.129 -44.344 -16.359 1 83.94 10 LEU B N 1
ATOM 857 C CA . LEU B 1 10 ? 4.789 -43.781 -16.25 1 83.94 10 LEU B CA 1
ATOM 858 C C . LEU B 1 10 ? 4.508 -43.312 -14.82 1 83.94 10 LEU B C 1
ATOM 860 O O . LEU B 1 10 ? 3.93 -42.25 -14.609 1 83.94 10 LEU B O 1
ATOM 864 N N . ASN B 1 11 ? 4.863 -44.188 -13.859 1 87.75 11 ASN B N 1
ATOM 865 C CA . ASN B 1 11 ? 4.672 -43.844 -12.453 1 87.75 11 ASN B CA 1
ATOM 866 C C . ASN B 1 11 ? 5.469 -42.594 -12.062 1 87.75 11 ASN B C 1
ATOM 868 O O . ASN B 1 11 ? 4.992 -41.75 -11.289 1 87.75 11 ASN B O 1
ATOM 872 N N . ARG B 1 12 ? 6.695 -42.406 -12.633 1 90.06 12 ARG B N 1
ATOM 873 C CA . ARG B 1 12 ? 7.512 -41.25 -12.375 1 90.06 12 ARG B CA 1
ATOM 874 C C . ARG B 1 12 ? 6.863 -40 -12.953 1 90.06 12 ARG B C 1
ATOM 876 O O . ARG B 1 12 ? 6.855 -38.938 -12.32 1 90.06 12 ARG B O 1
ATOM 883 N N . MET B 1 13 ? 6.316 -40.125 -14.086 1 87 13 MET B N 1
ATOM 884 C CA . MET B 1 13 ? 5.648 -39 -14.742 1 87 13 MET B CA 1
ATOM 885 C C . MET B 1 13 ? 4.418 -38.562 -13.953 1 87 13 MET B C 1
ATOM 887 O O . MET B 1 13 ? 4.172 -37.375 -13.789 1 87 13 MET B O 1
ATOM 891 N N . LYS B 1 14 ? 3.703 -39.594 -13.492 1 89.44 14 LYS B N 1
ATOM 892 C CA . LYS B 1 14 ? 2.516 -39.312 -12.688 1 89.44 14 LYS B CA 1
ATOM 893 C C . LYS B 1 14 ? 2.885 -38.594 -11.391 1 89.44 14 LYS B C 1
ATOM 895 O O . LYS B 1 14 ? 2.197 -37.656 -10.977 1 89.44 14 LYS B O 1
ATOM 900 N N . ALA B 1 15 ? 3.957 -39.062 -10.805 1 93.38 15 ALA B N 1
ATOM 901 C CA . ALA B 1 15 ? 4.426 -38.438 -9.578 1 93.38 15 ALA B CA 1
ATOM 902 C C . ALA B 1 15 ? 4.84 -37 -9.828 1 93.38 15 ALA B C 1
ATOM 904 O O . ALA B 1 15 ? 4.535 -36.094 -9.023 1 93.38 15 ALA B O 1
ATOM 905 N N . ARG B 1 16 ? 5.496 -36.719 -10.898 1 93.38 16 ARG B N 1
ATOM 906 C CA . ARG B 1 16 ? 5.914 -35.375 -11.258 1 93.38 16 ARG B CA 1
ATOM 907 C C . ARG B 1 16 ? 4.707 -34.469 -11.539 1 93.38 16 ARG B C 1
ATOM 909 O O . ARG B 1 16 ? 4.707 -33.281 -11.188 1 93.38 16 ARG B O 1
ATOM 916 N N . PHE B 1 17 ? 3.754 -35 -12.141 1 94.56 17 PHE B N 1
ATOM 917 C CA . PHE B 1 17 ? 2.523 -34.281 -12.445 1 94.56 17 PHE B CA 1
ATOM 918 C C . PHE B 1 17 ? 1.812 -33.875 -11.164 1 94.56 17 PHE B C 1
ATOM 920 O O . PHE B 1 17 ? 1.363 -32.719 -11.047 1 94.56 17 PHE B O 1
ATOM 927 N N . GLU B 1 18 ? 1.742 -34.781 -10.242 1 95.25 18 GLU B N 1
ATOM 928 C CA . GLU B 1 18 ? 1.084 -34.469 -8.969 1 95.25 18 GLU B CA 1
ATOM 929 C C . GLU B 1 18 ? 1.852 -33.438 -8.18 1 95.25 18 GLU B C 1
ATOM 931 O O . GLU B 1 18 ? 1.249 -32.562 -7.543 1 95.25 18 GLU B O 1
ATOM 936 N N . ALA B 1 19 ? 3.092 -33.5 -8.227 1 97.25 19 ALA B N 1
ATOM 937 C CA . ALA B 1 19 ? 3.92 -32.5 -7.551 1 97.25 19 ALA B CA 1
ATOM 938 C C . ALA B 1 19 ? 3.725 -31.109 -8.156 1 97.25 19 ALA B C 1
ATOM 940 O O . ALA B 1 19 ? 3.605 -30.125 -7.43 1 97.25 19 ALA B O 1
ATOM 941 N N . LEU B 1 20 ? 3.686 -31.094 -9.43 1 97.44 20 LEU B N 1
ATOM 942 C CA . LEU B 1 20 ? 3.477 -29.828 -10.133 1 97.44 20 LEU B CA 1
ATOM 943 C C . LEU B 1 20 ? 2.088 -29.266 -9.852 1 97.44 20 LEU B C 1
ATOM 945 O O . LEU B 1 20 ? 1.922 -28.062 -9.711 1 97.44 20 LEU B O 1
ATOM 949 N N . ARG B 1 21 ? 1.17 -30.109 -9.797 1 97.31 21 ARG B N 1
ATOM 950 C CA . ARG B 1 21 ? -0.195 -29.703 -9.477 1 97.31 21 ARG B CA 1
ATOM 951 C C . ARG B 1 21 ? -0.271 -29.078 -8.086 1 97.31 21 ARG B C 1
ATOM 953 O O . ARG B 1 21 ? -0.908 -28.031 -7.902 1 97.31 21 ARG B O 1
ATOM 960 N N . ALA B 1 22 ? 0.351 -29.688 -7.168 1 98.12 22 ALA B N 1
ATOM 961 C CA . ALA B 1 22 ? 0.388 -29.172 -5.801 1 98.12 22 ALA B CA 1
ATOM 962 C C . ALA B 1 22 ? 1.092 -27.828 -5.742 1 98.12 22 ALA B C 1
ATOM 964 O O . ALA B 1 22 ? 0.623 -26.906 -5.07 1 98.12 22 ALA B O 1
ATOM 965 N N . GLU B 1 23 ? 2.139 -27.734 -6.477 1 98.06 23 GLU B N 1
ATOM 966 C CA . GLU B 1 23 ? 2.875 -26.484 -6.539 1 98.06 23 GLU B CA 1
ATOM 967 C C . GLU B 1 23 ? 2.012 -25.359 -7.125 1 98.06 23 GLU B C 1
ATOM 969 O O . GLU B 1 23 ? 2.025 -24.234 -6.629 1 98.06 23 GLU B O 1
ATOM 974 N N . ASN B 1 24 ? 1.393 -25.703 -8.164 1 98.44 24 ASN B N 1
ATOM 975 C CA . ASN B 1 24 ? 0.515 -24.734 -8.805 1 98.44 24 ASN B CA 1
ATOM 976 C C . ASN B 1 24 ? -0.595 -24.266 -7.863 1 98.44 24 ASN B C 1
ATOM 978 O O . ASN B 1 24 ? -0.917 -23.078 -7.816 1 98.44 24 ASN B O 1
ATOM 982 N N . GLN B 1 25 ? -1.16 -25.141 -7.109 1 98.44 25 GLN B N 1
ATOM 983 C CA . GLN B 1 25 ? -2.221 -24.812 -6.164 1 98.44 25 GLN B CA 1
ATOM 984 C C . GLN B 1 25 ? -1.707 -23.891 -5.059 1 98.44 25 GLN B C 1
ATOM 986 O O . GLN B 1 25 ? -2.379 -22.922 -4.688 1 98.44 25 GLN B O 1
ATOM 991 N N . VAL B 1 26 ? -0.593 -24.141 -4.57 1 98.5 26 VAL B N 1
ATOM 992 C CA . VAL B 1 26 ? 0.015 -23.312 -3.537 1 98.5 26 VAL B CA 1
ATOM 993 C C . VAL B 1 26 ? 0.301 -21.906 -4.094 1 98.5 26 VAL B C 1
ATOM 995 O O . VAL B 1 26 ? 0.033 -20.906 -3.434 1 98.5 26 VAL B O 1
ATOM 998 N N . CYS B 1 27 ? 0.813 -21.875 -5.254 1 98.56 27 CYS B N 1
ATOM 999 C CA . CYS B 1 27 ? 1.112 -20.609 -5.91 1 98.56 27 CYS B CA 1
ATOM 1000 C C . CYS B 1 27 ? -0.148 -19.766 -6.074 1 98.56 27 CYS B C 1
ATOM 1002 O O . CYS B 1 27 ? -0.136 -18.562 -5.82 1 98.56 27 CYS B O 1
ATOM 1004 N N . LYS B 1 28 ? -1.178 -20.375 -6.438 1 98.75 28 LYS B N 1
ATOM 1005 C CA . LYS B 1 28 ? -2.451 -19.688 -6.621 1 98.75 28 LYS B CA 1
ATOM 1006 C C . LYS B 1 28 ? -2.951 -19.094 -5.301 1 98.75 28 LYS B C 1
ATOM 1008 O O . LYS B 1 28 ? -3.453 -17.969 -5.266 1 98.75 28 LYS B O 1
ATOM 1013 N N . ARG B 1 29 ? -2.787 -19.844 -4.262 1 98.75 29 ARG B N 1
ATOM 1014 C CA . ARG B 1 29 ? -3.199 -19.359 -2.943 1 98.75 29 ARG B CA 1
ATOM 1015 C C . ARG B 1 29 ? -2.354 -18.172 -2.502 1 98.75 29 ARG B C 1
ATOM 1017 O O . ARG B 1 29 ? -2.877 -17.203 -1.945 1 98.75 29 ARG B O 1
ATOM 1024 N N . LYS B 1 30 ? -1.106 -18.219 -2.713 1 98.75 30 LYS B N 1
ATOM 1025 C CA . LYS B 1 30 ? -0.213 -17.109 -2.395 1 98.75 30 LYS B CA 1
ATOM 1026 C C . LYS B 1 30 ? -0.573 -15.867 -3.199 1 98.75 30 LYS B C 1
ATOM 1028 O O . LYS B 1 30 ? -0.573 -14.758 -2.668 1 98.75 30 LYS B O 1
ATOM 1033 N N . LEU B 1 31 ? -0.811 -16.125 -4.406 1 98.69 31 LEU B N 1
ATOM 1034 C CA . LEU B 1 31 ? -1.193 -15.023 -5.281 1 98.69 31 LEU B CA 1
ATOM 1035 C C . LEU B 1 31 ? -2.471 -14.359 -4.785 1 98.69 31 LEU B C 1
ATOM 1037 O O . LEU B 1 31 ? -2.553 -13.125 -4.727 1 98.69 31 LEU B O 1
ATOM 1041 N N . GLU B 1 32 ? -3.361 -15.117 -4.434 1 98.56 32 GLU B N 1
ATOM 1042 C CA . GLU B 1 32 ? -4.613 -14.594 -3.893 1 98.56 32 GLU B CA 1
ATOM 1043 C C . GLU B 1 32 ? -4.367 -13.781 -2.623 1 98.56 32 GLU B C 1
ATOM 1045 O O . GLU B 1 32 ? -4.957 -12.711 -2.441 1 98.56 32 GLU B O 1
ATOM 1050 N N . SER B 1 33 ? -3.631 -14.273 -1.759 1 98.69 33 SER B N 1
ATOM 1051 C CA . SER B 1 33 ? -3.279 -13.578 -0.526 1 98.69 33 SER B CA 1
ATOM 1052 C C . SER B 1 33 ? -2.633 -12.227 -0.82 1 98.69 33 SER B C 1
ATOM 1054 O O . SER B 1 33 ? -2.98 -11.219 -0.2 1 98.69 33 SER B O 1
ATOM 1056 N N . LYS B 1 34 ? -1.776 -12.195 -1.683 1 98.5 34 LYS B N 1
ATOM 1057 C CA . LYS B 1 34 ? -1.088 -10.961 -2.047 1 98.5 34 LYS B CA 1
ATOM 1058 C C . LYS B 1 34 ? -2.045 -9.969 -2.705 1 98.5 34 LYS B C 1
ATOM 1060 O O . LYS B 1 34 ? -1.933 -8.758 -2.502 1 98.5 34 LYS B O 1
ATOM 1065 N N . CYS B 1 35 ? -2.914 -10.523 -3.541 1 98.44 35 CYS B N 1
ATOM 1066 C CA . CYS B 1 35 ? -3.922 -9.664 -4.152 1 98.44 35 CYS B CA 1
ATOM 1067 C C . CYS B 1 35 ? -4.797 -9.008 -3.092 1 98.44 35 CYS B C 1
ATOM 1069 O O . CYS B 1 35 ? -5.094 -7.812 -3.18 1 98.44 35 CYS B O 1
ATOM 1071 N N . GLN B 1 36 ? -5.148 -9.734 -2.129 1 98.56 36 GLN B N 1
ATOM 1072 C CA . GLN B 1 36 ? -5.938 -9.195 -1.025 1 98.56 36 GLN B CA 1
ATOM 1073 C C . GLN B 1 36 ? -5.152 -8.156 -0.237 1 98.56 36 GLN B C 1
ATOM 1075 O O . GLN B 1 36 ? -5.684 -7.102 0.113 1 98.56 36 GLN B O 1
ATOM 1080 N N . ALA B 1 37 ? -3.945 -8.398 0.071 1 98.5 37 ALA B N 1
ATOM 1081 C CA . ALA B 1 37 ? -3.066 -7.465 0.771 1 98.5 37 ALA B CA 1
ATOM 1082 C C . ALA B 1 37 ? -2.951 -6.145 0.011 1 98.5 37 ALA B C 1
ATOM 1084 O O . ALA B 1 37 ? -3.029 -5.07 0.608 1 98.5 37 ALA B O 1
ATOM 1085 N N . LEU B 1 38 ? -2.74 -6.254 -1.234 1 98.31 38 LEU B N 1
ATOM 1086 C CA . LEU B 1 38 ? -2.625 -5.074 -2.088 1 98.31 38 LEU B CA 1
ATOM 1087 C C . LEU B 1 38 ? -3.881 -4.215 -2.004 1 98.31 38 LEU B C 1
ATOM 1089 O O . LEU B 1 38 ? -3.797 -2.986 -1.957 1 98.31 38 LEU B O 1
ATOM 1093 N N . MET B 1 39 ? -5.012 -4.84 -1.973 1 98.5 39 MET B N 1
ATOM 1094 C CA . MET B 1 39 ? -6.277 -4.117 -1.846 1 98.5 39 MET B CA 1
ATOM 1095 C C . MET B 1 39 ? -6.344 -3.367 -0.519 1 98.5 39 MET B C 1
ATOM 1097 O O . MET B 1 39 ? -6.758 -2.207 -0.477 1 98.5 39 MET B O 1
ATOM 1101 N N . ILE B 1 40 ? -5.953 -3.973 0.492 1 98.81 40 ILE B N 1
ATOM 1102 C CA . ILE B 1 40 ? -6 -3.387 1.828 1 98.81 40 ILE B CA 1
ATOM 1103 C C . ILE B 1 40 ? -5.043 -2.199 1.904 1 98.81 40 ILE B C 1
ATOM 1105 O O . ILE B 1 40 ? -5.43 -1.107 2.326 1 98.81 40 ILE B O 1
ATOM 1109 N N . ILE B 1 41 ? -3.938 -2.457 1.509 1 98.56 41 ILE B N 1
ATOM 1110 C CA . ILE B 1 41 ? -2.906 -1.437 1.66 1 98.56 41 ILE B CA 1
ATOM 1111 C C . ILE B 1 41 ? -3.217 -0.251 0.75 1 98.56 41 ILE B C 1
ATOM 1113 O O . ILE B 1 41 ? -2.971 0.901 1.114 1 98.56 41 ILE B O 1
ATOM 1117 N N . SER B 1 42 ? -3.709 -0.558 -0.411 1 98.62 42 SER B N 1
ATOM 1118 C CA . SER B 1 42 ? -4.094 0.517 -1.32 1 98.62 42 SER B CA 1
ATOM 1119 C C . SER B 1 42 ? -5.164 1.408 -0.7 1 98.62 42 SER B C 1
ATOM 1121 O O . SER B 1 42 ? -5.121 2.631 -0.847 1 98.62 42 SER B O 1
ATOM 1123 N N . LYS B 1 43 ? -6.113 0.812 -0.039 1 98.69 43 LYS B N 1
ATOM 1124 C CA . LYS B 1 43 ? -7.152 1.574 0.649 1 98.69 43 LYS B CA 1
ATOM 1125 C C . LYS B 1 43 ? -6.559 2.418 1.775 1 98.69 43 LYS B C 1
ATOM 1127 O O . LYS B 1 43 ? -6.941 3.576 1.955 1 98.69 43 LYS B O 1
ATOM 1132 N N . GLU B 1 44 ? -5.754 1.8 2.443 1 98.62 44 GLU B N 1
ATOM 1133 C CA . GLU B 1 44 ? -5.066 2.518 3.514 1 98.62 44 GLU B CA 1
ATOM 1134 C C . GLU B 1 44 ? -4.297 3.713 2.967 1 98.62 44 GLU B C 1
ATOM 1136 O O . GLU B 1 44 ? -4.305 4.789 3.566 1 98.62 44 GLU B O 1
ATOM 1141 N N . LEU B 1 45 ? -3.592 3.504 1.948 1 98.69 45 LEU B N 1
ATOM 1142 C CA . LEU B 1 45 ? -2.826 4.57 1.313 1 98.69 45 LEU B CA 1
ATOM 1143 C C . LEU B 1 45 ? -3.738 5.715 0.887 1 98.69 45 LEU B C 1
ATOM 1145 O O . LEU B 1 45 ? -3.418 6.887 1.107 1 98.69 45 LEU B O 1
ATOM 1149 N N . ASP B 1 46 ? -4.867 5.371 0.294 1 98.75 46 ASP B N 1
ATOM 1150 C CA . ASP B 1 46 ? -5.828 6.391 -0.115 1 98.75 46 ASP B CA 1
ATOM 1151 C C . ASP B 1 46 ? -6.328 7.188 1.087 1 98.75 46 ASP B C 1
ATOM 1153 O O . ASP B 1 46 ? -6.441 8.414 1.023 1 98.75 46 ASP B O 1
ATOM 1157 N N . HIS B 1 47 ? -6.656 6.566 2.123 1 98.81 47 HIS B N 1
ATOM 1158 C CA . HIS B 1 47 ? -7.086 7.215 3.357 1 98.81 47 HIS B CA 1
ATOM 1159 C C . HIS B 1 47 ? -5.988 8.117 3.918 1 98.81 47 HIS B C 1
ATOM 1161 O O . HIS B 1 47 ? -6.254 9.258 4.297 1 98.81 47 HIS B O 1
ATOM 1167 N N . CYS B 1 48 ? -4.859 7.652 3.912 1 98.88 48 CYS B N 1
ATOM 1168 C CA . CYS B 1 48 ? -3.711 8.406 4.406 1 98.88 48 CYS B CA 1
ATOM 1169 C C . CYS B 1 48 ? -3.49 9.664 3.582 1 98.88 48 CYS B C 1
ATOM 1171 O O . CYS B 1 48 ? -3.213 10.734 4.133 1 98.88 48 CYS B O 1
ATOM 1173 N N . ARG B 1 49 ? -3.574 9.547 2.352 1 98.75 49 ARG B N 1
ATOM 1174 C CA . ARG B 1 49 ? -3.434 10.695 1.452 1 98.75 49 ARG B CA 1
ATOM 1175 C C . ARG B 1 49 ? -4.488 11.75 1.746 1 98.75 49 ARG B C 1
ATOM 1177 O O . ARG B 1 49 ? -4.188 12.945 1.762 1 98.75 49 ARG B O 1
ATOM 1184 N N . SER B 1 50 ? -5.633 11.328 1.991 1 98.81 50 SER B N 1
ATOM 1185 C CA . SER B 1 50 ? -6.715 12.25 2.33 1 98.81 50 SER B CA 1
ATOM 1186 C C . SER B 1 50 ? -6.434 12.977 3.643 1 98.81 50 SER B C 1
ATOM 1188 O O . SER B 1 50 ? -6.625 14.188 3.742 1 98.81 50 SER B O 1
ATOM 1190 N N . GLU B 1 51 ? -6.027 12.281 4.594 1 98.69 51 GLU B N 1
ATOM 1191 C CA . GLU B 1 51 ? -5.68 12.867 5.887 1 98.69 51 GLU B CA 1
ATOM 1192 C C . GLU B 1 51 ? -4.52 13.852 5.75 1 98.69 51 GLU B C 1
ATOM 1194 O O . GLU B 1 51 ? -4.562 14.945 6.312 1 98.69 51 GLU B O 1
ATOM 1199 N N . ARG B 1 52 ? -3.547 13.383 5.043 1 98.75 52 ARG B N 1
ATOM 1200 C CA . ARG B 1 52 ? -2.396 14.242 4.773 1 98.75 52 ARG B CA 1
ATOM 1201 C C . ARG B 1 52 ? -2.832 15.562 4.145 1 98.75 52 ARG B C 1
ATOM 1203 O O . ARG B 1 52 ? -2.438 16.641 4.602 1 98.75 52 ARG B O 1
ATOM 1210 N N . ASP B 1 53 ? -3.635 15.469 3.117 1 98.88 53 ASP B N 1
ATOM 1211 C CA . ASP B 1 53 ? -4.117 16.656 2.424 1 98.88 53 ASP B CA 1
ATOM 1212 C C . ASP B 1 53 ? -4.953 17.531 3.352 1 98.88 53 ASP B C 1
ATOM 1214 O O . ASP B 1 53 ? -4.883 18.766 3.283 1 98.88 53 ASP B O 1
ATOM 1218 N N . GLN B 1 54 ? -5.723 17 4.242 1 98.75 54 GLN B N 1
ATOM 1219 C CA . GLN B 1 54 ? -6.543 17.734 5.203 1 98.75 54 GLN B CA 1
ATOM 1220 C C . GLN B 1 54 ? -5.672 18.469 6.215 1 98.75 54 GLN B C 1
ATOM 1222 O O . GLN B 1 54 ? -5.898 19.656 6.492 1 98.75 54 GLN B O 1
ATOM 1227 N N . PHE B 1 55 ? -4.727 17.844 6.668 1 98.69 55 PHE B N 1
ATOM 1228 C CA . PHE B 1 55 ? -3.84 18.484 7.629 1 98.69 55 PHE B CA 1
ATOM 1229 C C . PHE B 1 55 ? -3.002 19.562 6.961 1 98.69 55 PHE B C 1
ATOM 1231 O O . PHE B 1 55 ? -2.727 20.609 7.559 1 98.69 55 PHE B O 1
ATOM 1238 N N . LYS B 1 56 ? -2.609 19.344 5.766 1 98.75 56 LYS B N 1
ATOM 1239 C CA . LYS B 1 56 ? -1.896 20.359 5 1 98.75 56 LYS B CA 1
ATOM 1240 C C . LYS B 1 56 ? -2.742 21.609 4.832 1 98.75 56 LYS B C 1
ATOM 1242 O O . LYS B 1 56 ? -2.27 22.719 5.078 1 98.75 56 LYS B O 1
ATOM 1247 N N . LEU B 1 57 ? -3.908 21.375 4.457 1 98.81 57 LEU B N 1
ATOM 1248 C CA . LEU B 1 57 ? -4.836 22.5 4.312 1 98.81 57 LEU B CA 1
ATOM 1249 C C . LEU B 1 57 ? -5.043 23.219 5.641 1 98.81 57 LEU B C 1
ATOM 1251 O O . LEU B 1 57 ? -5.039 24.438 5.695 1 98.81 57 LEU B O 1
ATOM 1255 N N . MET B 1 58 ? -5.172 22.484 6.633 1 98.62 58 MET B N 1
ATOM 1256 C CA . MET B 1 58 ? -5.348 23.062 7.965 1 98.62 58 MET B CA 1
ATOM 1257 C C . MET B 1 58 ? -4.141 23.906 8.359 1 98.62 58 MET B C 1
ATOM 1259 O O . MET B 1 58 ? -4.293 25.016 8.859 1 98.62 58 MET B O 1
ATOM 1263 N N . ALA B 1 59 ? -3.006 23.344 8.102 1 98.62 59 ALA B N 1
ATOM 1264 C CA . ALA B 1 59 ? -1.781 24.062 8.43 1 98.62 59 ALA B CA 1
ATOM 1265 C C . ALA B 1 59 ? -1.674 25.359 7.637 1 98.62 59 ALA B C 1
ATOM 1267 O O . ALA B 1 59 ? -1.318 26.406 8.188 1 98.62 59 ALA B O 1
ATOM 1268 N N . GLU B 1 60 ? -2.012 25.266 6.473 1 98.5 60 GLU B N 1
ATOM 1269 C CA . GLU B 1 60 ? -1.968 26.438 5.605 1 98.5 60 GLU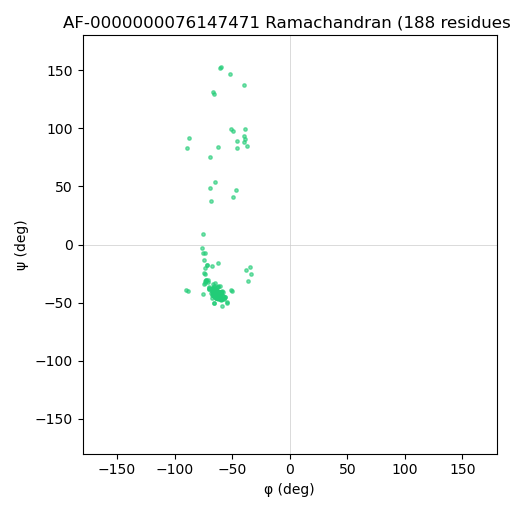 B CA 1
ATOM 1270 C C . GLU B 1 60 ? -2.973 27.5 6.055 1 98.5 60 GLU B C 1
ATOM 1272 O O . GLU B 1 60 ? -2.646 28.688 6.109 1 98.5 60 GLU B O 1
ATOM 1277 N N . GLN B 1 61 ? -4.113 27.125 6.391 1 98.38 61 GLN B N 1
ATOM 1278 C CA . GLN B 1 61 ? -5.148 28.031 6.867 1 98.38 61 GLN B CA 1
ATOM 1279 C C . GLN B 1 61 ? -4.75 28.672 8.195 1 98.38 61 GLN B C 1
ATOM 1281 O O . GLN B 1 61 ? -4.914 29.875 8.383 1 98.38 61 GLN B O 1
ATOM 1286 N N . LEU B 1 62 ? -4.176 27.922 9 1 98.31 62 LEU B N 1
ATOM 1287 C CA . LEU B 1 62 ? -3.734 28.438 10.297 1 98.31 62 LEU B CA 1
ATOM 1288 C C . LEU B 1 62 ? -2.557 29.391 10.133 1 98.31 62 LEU B C 1
ATOM 1290 O O . LEU B 1 62 ? -2.467 30.391 10.844 1 98.31 62 LEU B O 1
ATOM 1294 N N . GLN B 1 63 ? -1.731 29.078 9.266 1 97.56 63 GLN B N 1
ATOM 1295 C CA . GLN B 1 63 ? -0.609 29.953 8.969 1 97.56 63 GLN B CA 1
ATOM 1296 C C . GLN B 1 63 ? -1.095 31.312 8.453 1 97.56 63 GLN B C 1
ATOM 1298 O O . GLN B 1 63 ? -0.575 32.344 8.852 1 97.56 63 GLN B O 1
ATOM 1303 N N . GLU B 1 64 ? -2.072 31.25 7.637 1 97.88 64 GLU B N 1
ATOM 1304 C CA . GLU B 1 64 ? -2.65 32.469 7.098 1 97.88 64 GLU B CA 1
ATOM 1305 C C . GLU B 1 64 ? -3.309 33.312 8.195 1 97.88 64 GLU B C 1
ATOM 1307 O O . GLU B 1 64 ? -3.133 34.531 8.25 1 97.88 64 GLU B O 1
ATOM 1312 N N . ARG B 1 65 ? -3.996 32.719 9.078 1 95.25 65 ARG B N 1
ATOM 1313 C CA . ARG B 1 65 ? -4.633 33.406 10.195 1 95.25 65 ARG B CA 1
ATOM 1314 C C . ARG B 1 65 ? -3.59 34.031 11.125 1 95.25 65 ARG B C 1
ATOM 1316 O O . ARG B 1 65 ? -3.742 35.156 11.562 1 95.25 65 ARG B O 1
ATOM 1323 N N . TYR B 1 66 ? -2.566 33.25 11.312 1 94.06 66 TYR B N 1
ATOM 1324 C CA . TYR B 1 66 ? -1.493 33.719 12.18 1 94.06 66 TYR B CA 1
ATOM 1325 C C . TYR B 1 66 ? -0.783 34.938 11.578 1 94.06 66 TYR B C 1
ATOM 1327 O O . TYR B 1 66 ? -0.541 35.938 12.266 1 94.06 66 TYR B O 1
ATOM 1335 N N . GLN B 1 67 ? -0.521 34.844 10.32 1 93.88 67 GLN B N 1
ATOM 1336 C CA . GLN B 1 67 ? 0.147 35.969 9.641 1 93.88 67 GLN B CA 1
ATOM 1337 C C . GLN B 1 67 ? -0.743 37.188 9.602 1 93.88 67 GLN B C 1
ATOM 1339 O O . GLN B 1 67 ? -0.258 38.312 9.75 1 93.88 67 GLN B O 1
ATOM 1344 N N . ASN B 1 68 ? -2.02 37.031 9.438 1 93.06 68 ASN B N 1
ATOM 1345 C CA . ASN B 1 68 ? -2.963 38.156 9.406 1 93.06 68 ASN B CA 1
ATOM 1346 C C . ASN B 1 68 ? -3.027 38.844 10.75 1 93.06 68 ASN B C 1
ATOM 1348 O O . ASN B 1 68 ? -2.969 40.094 10.812 1 93.06 68 ASN B O 1
ATOM 1352 N N . ILE B 1 69 ? -2.986 38.125 11.852 1 87.94 69 ILE B N 1
ATOM 1353 C CA . ILE B 1 69 ? -3.035 38.688 13.195 1 87.94 69 ILE B CA 1
ATOM 1354 C C . ILE B 1 69 ? -1.705 39.375 13.516 1 87.94 69 ILE B C 1
ATOM 1356 O O . ILE B 1 69 ? -1.68 40.469 14.109 1 87.94 69 ILE B O 1
ATOM 1360 N N . LYS B 1 70 ? -0.635 38.969 13.031 1 85.62 70 LYS B N 1
ATOM 1361 C CA . LYS B 1 70 ? 0.694 39.531 13.258 1 85.62 70 LYS B CA 1
ATOM 1362 C C . LYS B 1 70 ? 0.87 40.844 12.5 1 85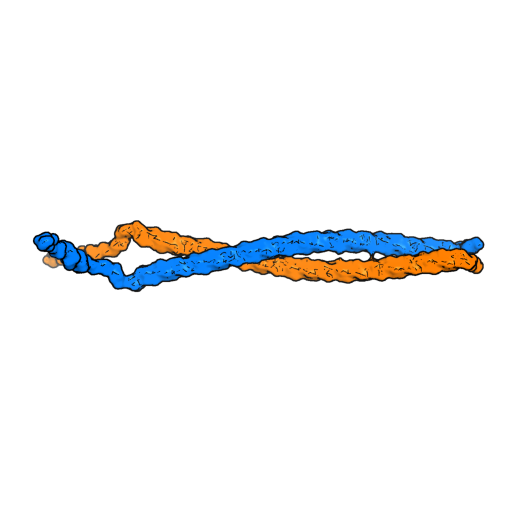.62 70 LYS B C 1
ATOM 1364 O O . LYS B 1 70 ? 1.449 41.781 13.031 1 85.62 70 LYS B O 1
ATOM 1369 N N . ARG B 1 71 ? 0.285 40.969 11.367 1 89.06 71 ARG B N 1
ATOM 1370 C CA . ARG B 1 71 ? 0.344 42.188 10.57 1 89.06 71 ARG B CA 1
ATOM 1371 C C . ARG B 1 71 ? -0.496 43.281 11.195 1 89.06 71 ARG B C 1
ATOM 1373 O O . ARG B 1 71 ? -0.096 44.438 11.188 1 89.06 71 ARG B O 1
ATOM 1380 N N . GLN B 1 72 ? -1.538 42.906 11.844 1 83.5 72 GLN B N 1
ATOM 1381 C CA . GLN B 1 72 ? -2.42 43.875 12.5 1 83.5 72 GLN B CA 1
ATOM 1382 C C . GLN B 1 72 ? -1.771 44.438 13.75 1 83.5 72 GLN B C 1
ATOM 1384 O O . GLN B 1 72 ? -1.941 45.625 14.062 1 83.5 72 GLN B O 1
ATOM 1389 N N . LEU B 1 73 ? -0.883 43.719 14.344 1 80.19 73 LEU B N 1
ATOM 1390 C CA . LEU B 1 73 ? -0.207 44.156 15.562 1 80.19 73 LEU B CA 1
ATOM 1391 C C . LEU B 1 73 ? 1.044 44.969 15.227 1 80.19 73 LEU B C 1
ATOM 1393 O O . LEU B 1 73 ? 1.45 45.812 16 1 80.19 73 LEU B O 1
ATOM 1397 N N . GLY B 1 74 ? 1.786 44.719 14.367 1 73.31 74 GLY B N 1
ATOM 1398 C CA . GLY B 1 74 ? 2.986 45.438 13.977 1 73.31 74 GLY B CA 1
ATOM 1399 C C . GLY B 1 74 ? 2.693 46.75 13.305 1 73.31 74 GLY B C 1
ATOM 1400 O O . GLY B 1 74 ? 3.582 47.594 13.18 1 73.31 74 GLY B O 1
ATOM 1401 N N . HIS B 1 75 ? 1.589 47.156 12.773 1 61.38 75 HIS B N 1
ATOM 1402 C CA . HIS B 1 75 ? 1.248 48.5 12.258 1 61.38 75 HIS B CA 1
ATOM 1403 C C . HIS B 1 75 ? 0.693 49.375 13.359 1 61.38 75 HIS B C 1
ATOM 1405 O O . HIS B 1 75 ? -0.322 49.062 13.977 1 61.38 75 HIS B O 1
ATOM 1411 N N . PRO B 1 76 ? 1.548 50.219 14.141 1 55.12 76 PRO B N 1
ATOM 1412 C CA . PRO B 1 76 ? 1.153 51.188 15.172 1 55.12 76 PRO B CA 1
ATOM 1413 C C . PRO B 1 76 ? -0.154 51.906 14.836 1 55.12 76 PRO B C 1
ATOM 1415 O O . PRO B 1 76 ? -0.685 52.656 15.664 1 55.12 76 PRO B O 1
ATOM 1418 N N . CYS B 1 77 ? -0.51 52.156 13.664 1 46.47 77 CYS B N 1
ATOM 1419 C CA . CYS B 1 77 ? -1.571 53.125 13.469 1 46.47 77 CYS B CA 1
ATOM 1420 C C . CYS B 1 77 ? -2.889 52.625 14.055 1 46.47 77 CYS B C 1
ATOM 1422 O O . CYS B 1 77 ? -3.898 53.344 14.008 1 46.47 77 CYS B O 1
ATOM 1424 N N . TYR B 1 78 ? -3.211 51.438 14.07 1 42.56 78 TYR B N 1
ATOM 1425 C CA . TYR B 1 78 ? -4.633 51.281 14.367 1 42.56 78 TYR B CA 1
ATOM 1426 C C . TYR B 1 78 ? -4.934 51.688 15.805 1 42.56 78 TYR B C 1
ATOM 1428 O O . TYR B 1 78 ? -4.949 50.844 16.703 1 42.56 78 TYR B O 1
ATOM 1436 N N . SER B 1 79 ? -4.293 52.75 16.391 1 42.75 79 SER B N 1
ATOM 1437 C CA . SER B 1 79 ? -4.922 53.406 17.531 1 42.75 79 SER B CA 1
ATOM 1438 C C . SER B 1 79 ? -6.375 53.781 17.234 1 42.75 79 SER B C 1
ATOM 1440 O O . SER B 1 79 ? -6.66 54.438 16.234 1 42.75 79 SER B O 1
ATOM 1442 N N . PRO B 1 80 ? -7.363 53.094 17.625 1 41.12 80 PRO B N 1
ATOM 1443 C CA . PRO B 1 80 ? -8.656 53.781 17.562 1 41.12 80 PRO B CA 1
ATOM 1444 C C . PRO B 1 80 ? -8.578 55.25 17.984 1 41.12 80 PRO B C 1
ATOM 1446 O O . PRO B 1 80 ? -7.98 55.562 19.016 1 41.12 80 PRO B O 1
ATOM 1449 N N . SER B 1 81 ? -8.32 56.25 17.203 1 37.53 81 SER B N 1
ATOM 1450 C CA . SER B 1 81 ? -8.508 57.688 17.484 1 37.53 81 SER B CA 1
ATOM 1451 C C . SER B 1 81 ? -9.789 57.938 18.266 1 37.53 81 SER B C 1
ATOM 1453 O O . SER B 1 81 ? -10.875 57.562 17.812 1 37.53 81 SER B O 1
ATOM 1455 N N . LEU B 1 82 ? -9.867 57.969 19.531 1 38.38 82 LEU B N 1
ATOM 1456 C CA . LEU B 1 82 ? -10.828 58.656 20.406 1 38.38 82 LEU B CA 1
ATOM 1457 C C . LEU B 1 82 ? -11.266 59.969 19.797 1 38.38 82 LEU B C 1
ATOM 1459 O O . LEU B 1 82 ? -12.133 60.656 20.344 1 38.38 82 LEU B O 1
ATOM 1463 N N . ASP B 1 83 ? -10.539 60.625 18.953 1 38.44 83 ASP B N 1
ATOM 1464 C CA . ASP B 1 83 ? -10.953 62 18.594 1 38.44 83 ASP B CA 1
ATOM 1465 C C . ASP B 1 83 ? -12.281 61.969 17.844 1 38.44 83 ASP B C 1
ATOM 1467 O O . ASP B 1 83 ? -12.922 63.031 17.688 1 38.44 83 ASP B O 1
ATOM 1471 N N . GLU B 1 84 ? -12.531 61 17.031 1 40.28 84 GLU B N 1
ATOM 1472 C CA . GLU B 1 84 ? -13.656 61.406 16.203 1 40.28 84 GLU B CA 1
ATOM 1473 C C . GLU B 1 84 ? -14.961 61.375 16.984 1 40.28 84 GLU B C 1
ATOM 1475 O O . GLU B 1 84 ? -16.031 61.625 16.438 1 40.28 84 GLU B O 1
ATOM 1480 N N . THR B 1 85 ? -15.039 60.875 18.234 1 35.5 85 THR B N 1
ATOM 1481 C CA . THR B 1 85 ? -16.328 61.094 18.875 1 35.5 85 THR B CA 1
ATOM 1482 C C . THR B 1 85 ? -16.562 62.562 19.141 1 35.5 85 THR B C 1
ATOM 1484 O O . THR B 1 85 ? -17.688 62.969 19.422 1 35.5 85 THR B O 1
ATOM 1487 N N . LYS B 1 86 ? -15.547 63.406 19.453 1 38.59 86 LYS B N 1
ATOM 1488 C CA . LYS B 1 86 ? -15.977 64.75 19.891 1 38.59 86 LYS B CA 1
ATOM 1489 C C . LYS B 1 86 ? -16.469 65.562 18.703 1 38.59 86 LYS B C 1
ATOM 1491 O O . LYS B 1 86 ? -16.922 66.688 18.891 1 38.59 86 LYS B O 1
ATOM 1496 N N . SER B 1 87 ? -16.125 65.25 17.406 1 36.72 87 SER B N 1
ATOM 1497 C CA . SER B 1 87 ? -16.516 66.375 16.516 1 36.72 87 SER B CA 1
ATOM 1498 C C . SER B 1 87 ? -18.031 66.438 16.375 1 36.72 87 SER B C 1
ATOM 1500 O O . SER B 1 87 ? -18.562 67.375 15.789 1 36.72 87 SER B O 1
ATOM 1502 N N . ARG B 1 88 ? -18.75 65.25 16.453 1 37.38 88 ARG B N 1
ATOM 1503 C CA . ARG B 1 88 ? -20.094 65.5 15.93 1 37.38 88 ARG B CA 1
ATOM 1504 C C . ARG B 1 88 ? -20.891 66.438 16.844 1 37.38 88 ARG B C 1
ATOM 1506 O O . ARG B 1 88 ? -22.078 66.688 16.609 1 37.38 88 ARG B O 1
ATOM 1513 N N . CYS B 1 89 ? -20.438 66.562 18.109 1 33.81 89 CYS B N 1
ATOM 1514 C CA . CYS B 1 89 ? -21.484 67.188 18.922 1 33.81 89 CYS B CA 1
ATOM 1515 C C . CYS B 1 89 ? -21.703 68.625 18.5 1 33.81 89 CYS B C 1
ATOM 1517 O O . CYS B 1 89 ? -22.75 69.188 18.781 1 33.81 89 CYS B O 1
ATOM 1519 N N . SER B 1 90 ? -20.641 69.312 18.328 1 33.19 90 SER B N 1
ATOM 1520 C CA . SER B 1 90 ? -20.891 70.688 18.625 1 33.19 90 SER B CA 1
ATOM 1521 C C . SER B 1 90 ? -21.688 71.375 17.5 1 33.19 90 SER B C 1
ATOM 1523 O O . SER B 1 90 ? -21.484 72.562 17.219 1 33.19 90 SER B O 1
ATOM 1525 N N . THR B 1 91 ? -22.219 70.625 16.5 1 31.73 91 THR B N 1
ATOM 1526 C CA . THR B 1 91 ? -22.781 71.438 15.477 1 31.73 91 THR B CA 1
ATOM 1527 C C . THR B 1 91 ? -24 72.25 16.016 1 31.73 91 THR B C 1
ATOM 1529 O O . THR B 1 91 ? -25.047 71.625 16.266 1 31.73 91 THR B O 1
ATOM 1532 N N . SER B 1 92 ? -23.922 73.062 17.141 1 32.84 92 SER B N 1
ATOM 1533 C CA . SER B 1 92 ? -24.891 74.062 17.609 1 32.84 92 SER B CA 1
ATOM 1534 C C . SER B 1 92 ? -25.297 75 16.484 1 32.84 92 SER B C 1
ATOM 1536 O O . SER B 1 92 ? -24.562 75.938 16.156 1 32.84 92 SER B O 1
ATOM 1538 N N . THR B 1 93 ? -25.531 74.5 15.203 1 32.53 93 THR B N 1
ATOM 1539 C CA . THR B 1 93 ? -25.984 75.562 14.273 1 32.53 93 THR B CA 1
ATOM 1540 C C . THR B 1 93 ? -27.156 76.312 14.852 1 32.53 93 THR B C 1
ATOM 1542 O O . THR B 1 93 ? -28.016 75.75 15.531 1 32.53 93 THR B O 1
ATOM 1545 N N . LYS B 1 94 ? -27.219 77.688 14.508 1 36.5 94 LYS B N 1
ATOM 1546 C CA . LYS B 1 94 ? -27.922 78.938 14.562 1 36.5 94 LYS B CA 1
ATOM 1547 C C . LYS B 1 94 ? -29.406 78.812 14.266 1 36.5 94 LYS B C 1
ATOM 1549 O O . LYS B 1 94 ? -29.781 78.312 13.195 1 36.5 94 LYS B O 1
ATOM 1554 N N . VAL B 1 95 ? -30.344 78.438 15.25 1 32.75 95 VAL B N 1
ATOM 1555 C CA . VAL B 1 95 ? -31.781 78.75 15.266 1 32.75 95 VAL B CA 1
ATOM 1556 C C . VAL B 1 95 ? -32.031 80.125 14.734 1 32.75 95 VAL B C 1
ATOM 1558 O O . VAL B 1 95 ? -31.562 81.125 15.297 1 32.75 95 VAL B O 1
ATOM 1561 N N . ILE B 1 96 ? -32.125 80.25 13.43 1 25.92 96 ILE B N 1
ATOM 1562 C CA . ILE B 1 96 ? -33.031 81.25 12.938 1 25.92 96 ILE B CA 1
ATOM 1563 C C . ILE B 1 96 ? -34.469 80.812 13.18 1 25.92 96 ILE B C 1
ATOM 1565 O O . ILE B 1 96 ? -34.812 79.625 12.914 1 25.92 96 ILE B O 1
#

Sequence (192 aa):
MMSSLEMEQLNRMKARFEALRAENQVCKRKLESKCQALMIISKELDHCRSERDQFKLMAEQLQERYQNIKRQLGHPCYSPSLDETKSRCSTSTKVIMMSSLEMEQL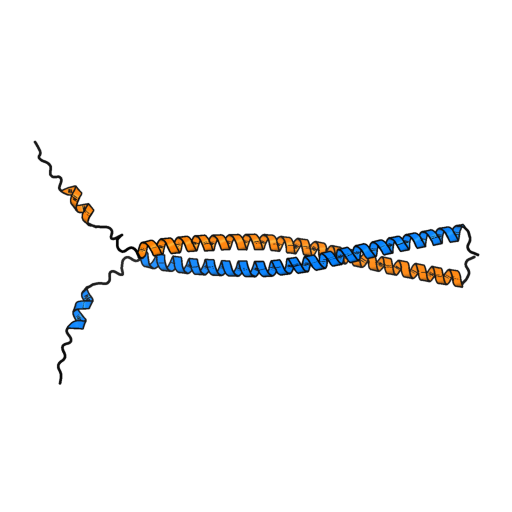NRMKARFEALRAENQVCKRKLESKCQALMIISKELDHCRSERDQFKLMAEQLQERYQNIKR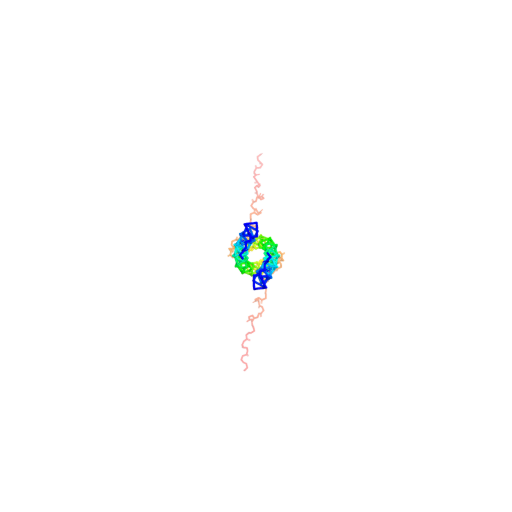QLGHPCYSPSLDETKSRCSTSTKVI

pLDDT: mean 81.35, std 24.4, range [25.56, 98.88]

Solvent-accessible surface area (backbone atoms only — not comparable to full-atom values): 10819 Å² total; per-residue (Å²): 126,79,48,75,68,56,50,51,55,49,52,51,49,50,52,52,44,52,51,48,49,52,50,35,52,52,48,51,52,52,35,50,52,49,54,52,49,43,53,51,52,52,51,50,37,54,53,42,52,51,50,27,53,50,28,42,50,48,28,51,52,37,48,51,52,38,52,54,55,50,54,63,64,72,53,79,64,83,61,79,69,75,62,68,74,64,64,72,67,64,78,73,82,76,82,123,125,81,48,75,68,54,49,50,54,49,52,50,51,50,50,52,44,52,52,50,50,52,50,35,53,52,46,52,52,51,36,50,51,49,53,52,48,44,53,51,51,50,52,50,38,53,53,41,50,52,50,26,54,51,29,43,51,48,26,51,53,37,48,52,53,40,52,53,56,52,54,61,64,72,48,78,70,80,56,81,71,74,61,71,70,64,64,72,64,71,73,75,73,82,85,123

Foldseek 3Di:
DDDPVRVVVVVVVVVVVVVVVVVVVVVVVVVVVVVVVCVVVVVVVVVVVVVVVVVVVVVVVVVVVVVVVVVVPPPPPPPPPPPVVPPPPPPDDPPD/DDDPVRVVVVVVVVVVVVVVVVVVVVVVVVVVVVVVVCVVVVVVVVVVVVVVVVVVVVVVVVVVVVVVVVVVVPPVPPPVPPPVVPPPPPPPPDDD

InterPro domains:
  IPR019179 Coiled-coil domain-containing protein 149 [PF09789] (28-80)
  IPR019179 Coiled-coil domain-containing protein 149 [PTHR21682] (6-75)

Radius of gyration: 42.23 Å; Cα contacts (8 Å, |Δi|>4): 84; chains: 2; bounding box: 63×136×81 Å